Protein AF-A0A916I098-F1 (afdb_monomer_lite)

Radius of gyration: 24.04 Å; chains: 1; bounding box: 62×52×73 Å

Foldseek 3Di:
DDDDDDDDDDDDPVVVVVLVVLVPDDPDDPSVVVSVVVVVVVVVVVVVVVVPPPDDDDDDDDDDDDDDDDDDDDPDPPDPDDDPLRVLLVPFPPLLVVLQPPFAAEEEEEDLDDDPVCLCVLLVVLVVCVVVRHAYEAEQGHDSRVVNLVSCVVVVNEHAYEYQDPDRPDPSDPHHYDHPYPDDPLVRLLSSLSNHQEYEYEYQQDDPSSVSSQVSNVVVVHHGHYDYNYPDDPDPPVVVVVVPD

pLDDT: mean 72.89, std 23.76, range [19.97, 98.44]

Secondary structure (DSSP, 8-state):
-----------HHHHHHHHHHHHSS-SSSTHHHHHHHHHHHHHHHHHHHHTS-S--------------PPPPPP---------HHHHHHHTS-HHHHHHHTTS-EEEEEE-SS--GGGTTHHHHHHHHHHHTT-EEEEE--TTHHHHHHHHHHHHT--EEEEESSSS-SS--TTS-EEE-TT--HHHHHHHHHHH-SEEEEEE-S--HHHHHHHHHHHHTT--EEEEE----PPP--GGGGGG--

Structure (mmCIF, N/CA/C/O backbone):
data_AF-A0A916I098-F1
#
_entry.id   AF-A0A916I098-F1
#
loop_
_atom_site.group_PDB
_atom_site.id
_atom_site.type_symbol
_atom_site.label_atom_id
_atom_site.label_alt_id
_atom_site.label_comp_id
_atom_site.label_asym_id
_atom_site.label_entity_id
_atom_site.label_seq_id
_atom_site.pdbx_PDB_ins_code
_atom_site.Cartn_x
_atom_site.Cartn_y
_atom_site.Cartn_z
_atom_site.occupancy
_atom_site.B_iso_or_equiv
_atom_site.auth_seq_id
_atom_site.auth_comp_id
_atom_site.auth_asym_id
_atom_site.auth_atom_id
_atom_site.pdbx_PDB_model_num
ATOM 1 N N . MET A 1 1 ? 8.799 -25.603 -18.199 1.00 27.92 1 MET A N 1
ATOM 2 C CA . MET A 1 1 ? 8.731 -24.153 -17.904 1.00 27.92 1 MET A CA 1
ATOM 3 C C . MET A 1 1 ? 7.267 -23.778 -17.749 1.00 27.92 1 MET A C 1
ATOM 5 O O . MET A 1 1 ? 6.522 -23.923 -18.706 1.00 27.92 1 MET A O 1
ATOM 9 N N . THR A 1 2 ? 6.833 -23.392 -16.550 1.00 21.44 2 THR A N 1
ATOM 10 C CA . THR A 1 2 ? 5.415 -23.116 -16.267 1.00 21.44 2 THR A CA 1
ATOM 11 C C . THR A 1 2 ? 5.080 -21.670 -16.626 1.00 21.44 2 THR A C 1
ATOM 13 O O . THR A 1 2 ? 5.550 -20.738 -15.970 1.00 21.44 2 THR A O 1
ATOM 16 N N . THR A 1 3 ? 4.290 -21.486 -17.681 1.00 19.97 3 THR A N 1
ATOM 17 C CA . THR A 1 3 ? 3.748 -20.190 -18.107 1.00 19.97 3 THR A CA 1
ATOM 18 C C . THR A 1 3 ? 2.504 -19.875 -17.279 1.00 19.97 3 THR A C 1
ATOM 20 O O . THR A 1 3 ? 1.572 -20.673 -17.247 1.00 19.97 3 THR A O 1
ATOM 23 N N . TYR A 1 4 ? 2.476 -18.720 -16.611 1.00 22.30 4 TYR A N 1
ATOM 24 C CA . TYR A 1 4 ? 1.294 -18.236 -15.891 1.00 22.30 4 TYR A CA 1
ATOM 25 C C . TYR A 1 4 ? 0.632 -17.119 -16.702 1.00 22.30 4 TYR A C 1
ATOM 27 O O . TYR A 1 4 ? 1.210 -16.043 -16.860 1.00 22.30 4 TYR A O 1
ATOM 35 N N . THR A 1 5 ? -0.578 -17.376 -17.198 1.00 22.75 5 THR A N 1
ATOM 36 C CA . THR A 1 5 ? -1.425 -16.394 -17.889 1.00 22.75 5 THR A CA 1
ATOM 37 C C . THR A 1 5 ? -2.423 -15.808 -16.892 1.00 22.75 5 THR A C 1
ATOM 39 O O . THR A 1 5 ? -3.170 -16.549 -16.257 1.00 22.75 5 THR A O 1
ATOM 42 N N . LEU A 1 6 ? -2.434 -14.481 -16.738 1.00 22.78 6 LEU A N 1
ATOM 43 C CA . LEU A 1 6 ? -3.396 -13.758 -15.901 1.00 22.78 6 LEU A CA 1
ATOM 44 C C . LEU A 1 6 ? -4.541 -13.240 -16.785 1.00 22.78 6 LEU A C 1
ATOM 46 O O . LEU A 1 6 ? -4.345 -12.311 -17.566 1.00 22.78 6 LEU A O 1
ATOM 50 N N . THR A 1 7 ? -5.729 -13.827 -16.656 1.00 24.30 7 THR A N 1
ATOM 51 C CA . THR A 1 7 ? -6.940 -13.381 -17.363 1.00 24.30 7 THR A CA 1
ATOM 52 C C . THR A 1 7 ? -7.622 -12.256 -16.584 1.00 24.30 7 THR A C 1
ATOM 54 O O . THR A 1 7 ? -8.073 -12.458 -15.456 1.00 24.30 7 THR A O 1
ATOM 57 N N . LEU A 1 8 ? -7.733 -11.071 -17.188 1.00 26.14 8 LEU A N 1
ATOM 58 C CA . LEU A 1 8 ? -8.585 -9.988 -16.693 1.00 26.14 8 LEU A CA 1
ATOM 59 C C . LEU A 1 8 ? -10.028 -10.258 -17.147 1.00 26.14 8 LEU A C 1
ATOM 61 O O . LEU A 1 8 ? -10.331 -10.157 -18.330 1.00 26.14 8 LEU A O 1
ATOM 65 N N . LYS A 1 9 ? -10.933 -10.602 -16.222 1.00 27.25 9 LYS A N 1
ATOM 66 C CA . LYS A 1 9 ? -12.380 -10.593 -16.498 1.00 27.25 9 LYS A CA 1
ATOM 67 C C . LYS A 1 9 ? -12.904 -9.160 -16.360 1.00 27.25 9 LYS A C 1
ATOM 69 O O . LYS A 1 9 ? -13.019 -8.653 -15.245 1.00 27.25 9 LYS A O 1
ATOM 74 N N . LEU A 1 10 ? -13.203 -8.516 -17.486 1.00 35.69 10 LEU A N 1
ATOM 75 C CA . LEU A 1 10 ? -13.952 -7.257 -17.545 1.00 35.69 10 LEU A CA 1
ATOM 76 C C . LEU A 1 10 ? -15.455 -7.580 -17.642 1.00 35.69 10 LEU A C 1
ATOM 78 O O . LEU A 1 10 ? -15.856 -8.444 -18.417 1.00 35.69 10 LEU A O 1
ATOM 82 N N . ASN A 1 11 ? -16.276 -6.932 -16.807 1.00 38.75 11 ASN A N 1
ATOM 83 C CA . ASN A 1 11 ? -17.734 -7.107 -16.794 1.00 38.75 11 ASN A CA 1
ATOM 84 C C . ASN A 1 11 ? -18.398 -6.111 -17.758 1.00 38.75 11 ASN A C 1
ATOM 86 O O . ASN A 1 11 ? -18.183 -4.901 -17.665 1.00 38.75 11 ASN A O 1
ATOM 90 N N . SER A 1 12 ? -19.260 -6.647 -18.622 1.00 48.38 12 SER A N 1
ATOM 91 C CA . SER A 1 12 ? -19.783 -6.054 -19.861 1.00 48.38 12 SER A CA 1
ATOM 92 C C . SER A 1 12 ? -20.572 -4.742 -19.739 1.00 48.38 12 SER A C 1
ATOM 94 O O . SER A 1 12 ? -20.749 -4.050 -20.739 1.00 48.38 12 SER A O 1
ATOM 96 N N . THR A 1 13 ? -21.031 -4.350 -18.550 1.00 43.31 13 THR A N 1
ATOM 97 C CA . THR A 1 13 ? -21.792 -3.104 -18.339 1.00 43.31 13 THR A CA 1
ATOM 98 C C . THR A 1 13 ? -20.914 -1.861 -18.178 1.00 43.31 13 THR A C 1
ATOM 100 O O . THR A 1 13 ? -21.358 -0.758 -18.491 1.00 43.31 13 THR A O 1
ATOM 103 N N . LYS A 1 14 ? -19.657 -2.013 -17.739 1.00 47.22 14 LYS A N 1
ATOM 104 C CA . LYS A 1 14 ? -18.723 -0.884 -17.547 1.00 47.22 14 LYS A CA 1
ATOM 105 C C . LYS A 1 14 ? -18.091 -0.405 -18.860 1.00 47.22 14 LYS A C 1
ATOM 107 O O . LYS A 1 14 ? -17.720 0.762 -18.969 1.00 47.22 14 LYS A O 1
ATOM 112 N N . ASP A 1 15 ? -18.050 -1.273 -19.868 1.00 47.78 15 ASP A N 1
ATOM 113 C CA . ASP A 1 15 ? -17.477 -0.975 -21.185 1.00 47.78 15 ASP A CA 1
ATOM 114 C C . ASP A 1 15 ? -18.420 -0.130 -22.051 1.00 47.78 15 ASP A C 1
ATOM 116 O O . ASP A 1 15 ? -17.963 0.730 -22.800 1.00 47.78 15 ASP A O 1
ATOM 120 N N . ALA A 1 16 ? -19.739 -0.308 -21.909 1.00 45.03 16 ALA A N 1
ATOM 121 C CA . ALA A 1 16 ? -20.733 0.485 -22.634 1.00 45.03 16 ALA A CA 1
ATOM 122 C C . ALA A 1 16 ? -20.693 1.966 -22.220 1.00 45.03 16 ALA A C 1
ATOM 124 O O .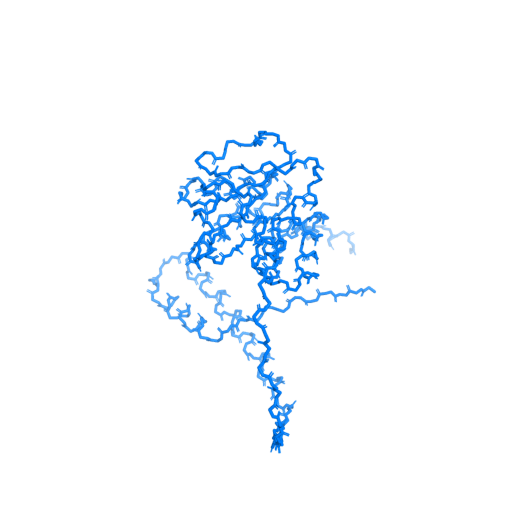 ALA A 1 16 ? -20.674 2.840 -23.078 1.00 45.03 16 ALA A O 1
ATOM 125 N N . GLN A 1 17 ? -20.568 2.240 -20.917 1.00 50.50 17 GLN A N 1
ATOM 126 C CA . GLN A 1 17 ? -20.468 3.603 -20.377 1.00 50.50 17 GLN A CA 1
ATOM 127 C C . GLN A 1 17 ? -19.136 4.277 -20.728 1.00 50.50 17 GLN A C 1
ATOM 129 O O . GLN A 1 17 ? -19.086 5.488 -20.935 1.00 50.50 17 GLN A O 1
ATOM 134 N N . LEU A 1 18 ? -18.054 3.497 -20.824 1.00 48.31 18 LEU A N 1
ATOM 135 C CA . LEU A 1 18 ? -16.758 3.995 -21.275 1.00 48.31 18 LEU A CA 1
ATOM 136 C C . LEU A 1 18 ? -16.793 4.356 -22.765 1.00 48.31 18 LEU A C 1
ATOM 138 O O . LEU A 1 18 ? -16.237 5.378 -23.152 1.00 48.31 18 LEU A O 1
ATOM 142 N N . ILE A 1 19 ? -17.464 3.555 -23.594 1.00 52.12 19 ILE A N 1
ATOM 143 C CA . ILE A 1 19 ? -17.652 3.846 -25.020 1.00 52.12 19 ILE A CA 1
ATOM 144 C C . ILE A 1 19 ? -18.501 5.109 -25.204 1.00 52.12 19 ILE A C 1
ATOM 146 O O . ILE A 1 19 ? -18.095 5.981 -25.968 1.00 52.12 19 ILE A O 1
ATOM 150 N N . ASP A 1 20 ? -19.600 5.246 -24.461 1.00 52.97 20 ASP A N 1
ATOM 151 C CA . ASP A 1 20 ? -20.484 6.418 -24.508 1.00 52.97 20 ASP A CA 1
ATOM 152 C C . ASP A 1 20 ? -19.741 7.69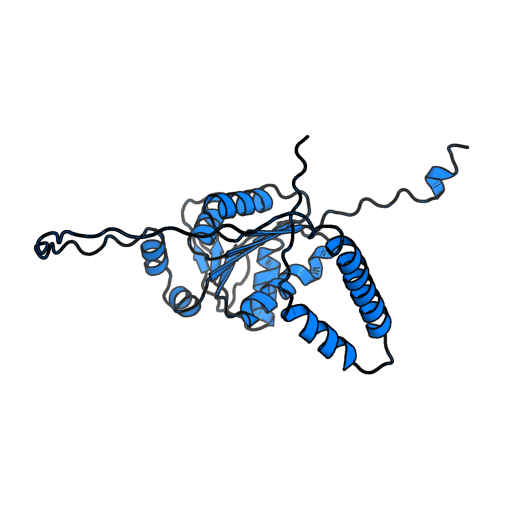7 -24.083 1.00 52.97 20 ASP A C 1
ATOM 154 O O . ASP A 1 20 ? -19.728 8.701 -24.793 1.00 52.97 20 ASP A O 1
ATOM 158 N N . TYR A 1 21 ? -18.984 7.632 -22.984 1.00 54.75 21 TYR A N 1
ATOM 159 C CA . TYR A 1 21 ? -18.145 8.737 -22.511 1.00 54.75 21 TYR A CA 1
ATOM 160 C C . TYR A 1 21 ? -17.017 9.101 -23.491 1.00 54.75 21 TYR A C 1
ATOM 162 O O . TYR A 1 21 ? -16.664 10.266 -23.652 1.00 54.75 21 TYR A O 1
ATOM 170 N N . LEU A 1 22 ? -16.442 8.120 -24.189 1.00 50.78 22 LEU A N 1
ATOM 171 C CA . LEU A 1 22 ? -15.427 8.371 -25.215 1.00 50.78 22 LEU A CA 1
ATOM 172 C C . LEU A 1 22 ? -16.030 8.894 -26.528 1.00 50.78 22 LEU A C 1
ATOM 174 O O . LEU A 1 22 ? -15.293 9.431 -27.358 1.00 50.78 22 LEU A O 1
ATOM 178 N N . GLN A 1 23 ? -17.334 8.723 -26.755 1.00 52.97 23 GLN A N 1
ATOM 179 C CA . GLN A 1 23 ? -18.065 9.268 -27.901 1.00 52.97 23 GLN A CA 1
ATOM 180 C C . GLN A 1 23 ? -18.526 10.714 -27.679 1.00 52.97 23 GLN A C 1
ATOM 182 O O . GLN A 1 23 ? -18.672 11.434 -28.663 1.00 52.97 23 GLN A O 1
ATOM 187 N N . THR A 1 24 ? -18.661 11.161 -26.427 1.00 57.47 24 THR A N 1
ATOM 188 C CA . THR A 1 24 ? -19.045 12.540 -26.071 1.00 57.47 24 THR A CA 1
ATOM 189 C C . THR A 1 24 ? -17.872 13.527 -26.009 1.00 57.47 24 THR A C 1
ATOM 191 O O . THR A 1 24 ? -18.088 14.729 -25.859 1.00 57.47 24 THR A O 1
ATOM 194 N N . LEU A 1 25 ? -16.624 13.064 -26.158 1.00 50.94 25 LEU A N 1
ATOM 195 C CA . LEU A 1 25 ? -15.449 13.941 -26.199 1.00 50.94 25 LEU A CA 1
ATOM 196 C C . LEU A 1 25 ? -15.361 14.710 -27.537 1.00 50.94 25 LEU A C 1
ATOM 198 O O . LEU A 1 25 ? -15.490 14.097 -28.601 1.00 50.94 25 LEU A O 1
ATOM 202 N N . PRO A 1 26 ? -15.082 16.030 -27.519 1.00 47.31 26 PRO A N 1
ATOM 203 C CA . PRO A 1 26 ? -15.071 16.862 -28.720 1.00 47.31 26 PRO A CA 1
ATOM 204 C C . PRO A 1 26 ? -14.000 16.415 -29.725 1.00 47.31 26 PRO A C 1
ATOM 206 O O . PRO A 1 26 ? -12.830 16.199 -29.391 1.00 47.31 26 PRO A O 1
ATOM 209 N N . ALA A 1 27 ? -14.404 16.284 -30.988 1.00 50.34 27 ALA A N 1
ATOM 210 C CA . ALA A 1 27 ? -13.516 15.885 -32.070 1.00 50.34 27 ALA A CA 1
ATOM 211 C C . ALA A 1 27 ? -12.548 17.032 -32.408 1.00 50.34 27 ALA A C 1
ATOM 213 O O . ALA A 1 27 ? -12.953 18.023 -33.005 1.00 50.34 27 ALA A O 1
ATOM 214 N N . GLY A 1 28 ? -11.266 16.913 -32.031 1.00 50.00 28 GLY A N 1
ATOM 215 C CA . GLY A 1 2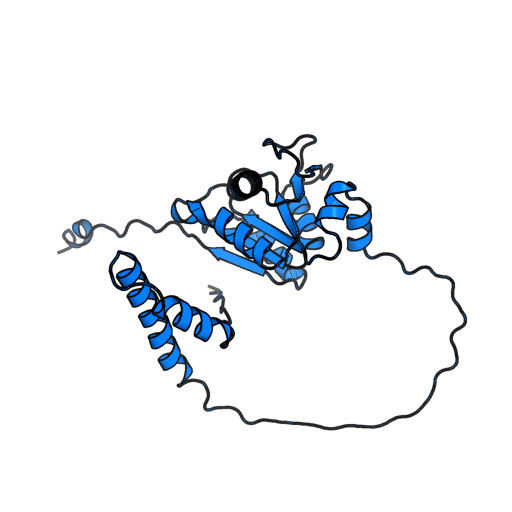8 ? -10.285 17.930 -32.441 1.00 50.00 28 GLY A CA 1
ATOM 216 C C . GLY A 1 28 ? -8.875 17.932 -31.845 1.00 50.00 28 GLY A C 1
ATOM 217 O O . GLY A 1 28 ? -8.075 18.763 -32.252 1.00 50.00 28 GLY A O 1
ATOM 218 N N . THR A 1 29 ? -8.487 17.049 -30.921 1.00 50.09 29 THR A N 1
ATOM 219 C CA . THR A 1 29 ? -7.111 17.070 -30.366 1.00 50.09 29 THR A CA 1
ATOM 220 C C . THR A 1 29 ? -6.557 15.669 -30.109 1.00 50.09 29 THR A C 1
ATOM 222 O O . THR A 1 29 ? -7.247 14.677 -30.334 1.00 50.09 29 THR A O 1
ATOM 225 N N . LYS A 1 30 ? -5.288 15.574 -29.662 1.00 46.28 30 LYS A N 1
ATOM 226 C CA . LYS A 1 30 ? -4.471 14.360 -29.394 1.00 46.28 30 LYS A CA 1
ATOM 227 C C . LYS A 1 30 ? -5.198 13.177 -28.706 1.00 46.28 30 LYS A C 1
ATOM 229 O O . LYS A 1 30 ? -4.690 12.059 -28.737 1.00 46.28 30 LYS A O 1
ATOM 234 N N . GLN A 1 31 ? -6.393 13.392 -28.158 1.00 44.84 31 GLN A N 1
ATOM 235 C CA . GLN A 1 31 ? -7.349 12.391 -27.677 1.00 44.84 31 GLN A CA 1
ATOM 236 C C . GLN A 1 31 ? -7.973 11.507 -28.783 1.00 44.84 31 GLN A C 1
ATOM 238 O O . GLN A 1 31 ? -8.275 10.346 -28.521 1.00 44.84 31 GLN A O 1
ATOM 243 N N . ALA A 1 32 ? -8.089 11.968 -30.036 1.00 44.47 32 ALA A N 1
ATOM 244 C CA . ALA A 1 32 ? -8.669 11.184 -31.140 1.00 44.47 32 ALA A CA 1
ATOM 245 C C . ALA A 1 32 ? -7.833 9.941 -31.509 1.00 44.47 32 ALA A C 1
ATOM 247 O O . ALA A 1 32 ? -8.372 8.895 -31.875 1.00 44.47 32 ALA A O 1
ATOM 248 N N . LYS A 1 33 ? -6.505 10.029 -31.356 1.00 44.31 33 LYS A N 1
ATOM 249 C CA . LYS A 1 33 ? -5.576 8.918 -31.622 1.00 44.31 33 LYS A CA 1
ATOM 250 C C . LYS A 1 33 ? -5.628 7.860 -30.513 1.00 44.31 33 LYS A C 1
ATOM 252 O O . LYS A 1 33 ? -5.576 6.671 -30.802 1.00 44.31 33 LYS A O 1
ATOM 257 N N . VAL A 1 34 ? -5.812 8.304 -29.265 1.00 43.97 34 VAL A N 1
ATOM 258 C CA . VAL A 1 34 ? -6.015 7.450 -28.081 1.00 43.97 34 VAL A CA 1
ATOM 259 C C . VAL A 1 34 ? -7.371 6.737 -28.155 1.00 43.97 34 VAL A C 1
ATOM 261 O O . VAL A 1 34 ? -7.444 5.535 -27.922 1.00 43.97 34 VAL A O 1
ATOM 264 N N . ARG A 1 35 ? -8.418 7.446 -28.595 1.00 47.62 35 ARG A N 1
ATOM 265 C CA . ARG A 1 35 ? -9.758 6.901 -28.860 1.00 47.62 35 ARG A CA 1
ATOM 266 C C . ARG A 1 35 ? -9.740 5.801 -29.928 1.00 47.62 35 ARG A C 1
ATOM 268 O O . ARG A 1 35 ? -10.309 4.738 -29.706 1.00 47.62 35 ARG A O 1
ATOM 275 N N . LYS A 1 36 ? -9.048 6.022 -31.055 1.00 49.97 36 LYS A N 1
ATOM 276 C CA . LYS A 1 36 ? -8.944 5.037 -32.151 1.00 49.97 36 LYS A CA 1
ATOM 277 C C . LYS A 1 36 ? -8.204 3.760 -31.724 1.00 49.97 36 LYS A C 1
ATOM 279 O O . LYS A 1 36 ? -8.626 2.680 -32.115 1.00 49.97 36 LYS A O 1
ATOM 284 N N . LEU A 1 37 ? -7.162 3.887 -30.893 1.00 46.91 37 LEU A N 1
ATOM 285 C CA . LEU A 1 37 ? -6.390 2.750 -30.367 1.00 46.91 37 LEU A CA 1
ATOM 286 C C . LEU A 1 37 ? -7.174 1.910 -29.346 1.00 46.91 37 LEU A C 1
ATOM 288 O O . LEU A 1 37 ? -7.061 0.689 -29.324 1.00 46.91 37 LEU A O 1
ATOM 292 N N . LEU A 1 38 ? -7.959 2.571 -28.491 1.00 48.16 38 LEU A N 1
ATOM 293 C CA . LEU A 1 38 ? -8.791 1.901 -27.489 1.00 48.16 38 LEU A CA 1
ATOM 294 C C . LEU A 1 38 ? -9.965 1.160 -28.140 1.00 48.16 38 LEU A C 1
ATOM 296 O O . LEU A 1 38 ? -10.258 0.031 -27.762 1.00 48.16 38 LEU A O 1
ATOM 300 N N . LEU A 1 39 ? -10.597 1.755 -29.156 1.00 49.53 39 LEU A N 1
ATOM 301 C CA . LEU A 1 39 ? -11.710 1.130 -29.877 1.00 49.53 39 LEU A CA 1
ATOM 302 C C . LEU A 1 39 ? -11.274 -0.060 -30.747 1.00 49.53 39 LEU A C 1
ATOM 304 O O . LEU A 1 39 ? -12.019 -1.034 -30.830 1.00 49.53 39 LEU A O 1
ATOM 308 N N . SER A 1 40 ? -10.083 -0.027 -31.360 1.00 48.56 40 SER A N 1
ATOM 309 C CA . SER A 1 40 ? -9.586 -1.155 -32.166 1.00 48.56 40 SER A CA 1
ATOM 310 C C . SER A 1 40 ? -9.263 -2.384 -31.313 1.00 48.56 40 SER A C 1
ATOM 312 O O . SER A 1 40 ? -9.626 -3.492 -31.696 1.00 48.56 40 SER A O 1
ATOM 314 N N . GLY A 1 41 ? -8.680 -2.190 -30.122 1.00 45.84 41 GLY A N 1
ATOM 315 C CA . GLY A 1 41 ? -8.390 -3.291 -29.195 1.00 45.84 41 GLY A CA 1
ATOM 316 C C . GLY A 1 41 ? -9.651 -3.979 -28.659 1.00 45.84 41 GLY A C 1
ATOM 317 O O . GLY A 1 41 ? -9.699 -5.201 -28.571 1.00 45.84 41 GLY A O 1
ATOM 318 N N . ILE A 1 42 ? -10.710 -3.210 -28.385 1.00 50.28 42 ILE A N 1
ATOM 319 C CA . ILE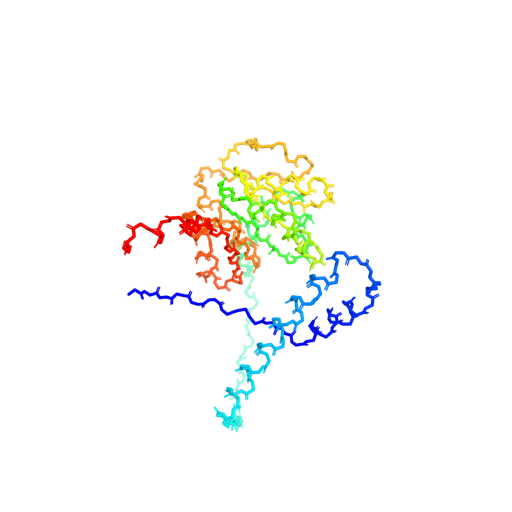 A 1 42 ? -11.995 -3.747 -27.899 1.00 50.28 42 ILE A CA 1
ATOM 320 C C . ILE A 1 42 ? -12.735 -4.538 -28.999 1.00 50.28 42 ILE A C 1
ATOM 322 O O . ILE A 1 42 ? -13.444 -5.505 -28.713 1.00 50.28 42 ILE A O 1
ATOM 326 N N . MET A 1 43 ? -12.583 -4.143 -30.267 1.00 45.41 43 MET A N 1
ATOM 327 C CA . MET A 1 43 ? -13.238 -4.787 -31.413 1.00 45.41 43 MET A CA 1
ATOM 328 C C . MET A 1 43 ? -12.579 -6.118 -31.814 1.00 45.41 43 MET A C 1
ATOM 330 O O . MET A 1 43 ? -13.295 -7.085 -32.077 1.00 45.41 43 MET A O 1
ATOM 334 N N . GLU A 1 44 ? -11.244 -6.199 -31.818 1.00 49.47 44 GLU A N 1
ATOM 335 C CA . GLU A 1 44 ? -10.502 -7.437 -32.127 1.00 49.47 44 GLU A CA 1
ATOM 336 C C . GLU A 1 44 ? -10.762 -8.542 -31.086 1.00 49.47 44 GLU A C 1
ATOM 338 O O . GLU A 1 44 ? -10.896 -9.719 -31.427 1.00 49.47 44 GLU A O 1
ATOM 343 N N . GLU A 1 45 ? -10.950 -8.167 -29.819 1.00 45.66 45 GLU A N 1
ATOM 344 C CA . GLU A 1 45 ? -11.212 -9.107 -28.724 1.00 45.66 45 GLU A CA 1
ATOM 345 C C . GLU A 1 45 ? -12.658 -9.653 -28.731 1.00 45.66 45 GLU A C 1
ATOM 347 O O . GLU A 1 45 ? -12.910 -10.796 -28.334 1.00 45.66 45 GLU A O 1
ATOM 352 N N . ARG A 1 46 ? -13.622 -8.893 -29.280 1.00 46.78 46 ARG A N 1
ATOM 353 C CA . ARG A 1 46 ? -15.008 -9.355 -29.508 1.00 46.78 46 ARG A CA 1
ATOM 354 C C . ARG A 1 46 ? -15.110 -10.422 -30.600 1.00 46.78 46 ARG A C 1
ATOM 356 O O . ARG A 1 46 ? -15.928 -11.334 -30.467 1.00 46.78 46 ARG A O 1
ATOM 363 N N . ALA A 1 47 ? -14.285 -10.343 -31.645 1.00 48.09 47 ALA A N 1
ATOM 364 C CA . ALA A 1 47 ? -14.231 -11.363 -32.695 1.00 48.09 47 ALA A CA 1
ATOM 365 C C . ALA A 1 47 ? -13.661 -12.692 -32.163 1.00 48.09 47 ALA A C 1
ATOM 367 O O . ALA A 1 47 ? -14.180 -13.759 -32.482 1.00 48.09 47 ALA A O 1
ATOM 368 N N . ALA A 1 48 ? -12.668 -12.626 -31.270 1.00 47.59 48 ALA A N 1
ATOM 369 C CA . ALA A 1 48 ? -12.035 -13.799 -30.664 1.00 47.59 48 ALA A CA 1
ATOM 370 C C . ALA A 1 48 ? -12.922 -14.540 -29.641 1.00 47.59 48 ALA A C 1
ATOM 372 O O . ALA A 1 48 ? -12.753 -15.744 -29.441 1.00 47.59 48 ALA A O 1
ATOM 373 N N . ASN A 1 49 ? -13.869 -13.842 -29.002 1.00 43.09 49 ASN A N 1
ATOM 374 C CA . ASN A 1 49 ? -14.780 -14.429 -28.011 1.00 43.09 49 ASN A CA 1
ATOM 375 C C . ASN A 1 49 ? -16.070 -15.015 -28.613 1.00 43.09 49 ASN A C 1
ATOM 377 O O . ASN A 1 49 ? -16.655 -15.905 -28.000 1.00 43.09 49 ASN A O 1
ATOM 381 N N . ARG A 1 50 ? -16.494 -14.597 -29.818 1.00 41.50 50 ARG A N 1
ATOM 382 C CA . ARG A 1 50 ? -17.642 -15.218 -30.518 1.00 41.50 50 ARG A CA 1
ATOM 383 C C . ARG A 1 50 ? -17.372 -16.651 -30.984 1.00 41.50 50 ARG A C 1
ATOM 385 O O . ARG A 1 50 ? -18.308 -17.426 -31.069 1.00 41.50 50 ARG A O 1
ATOM 392 N N . LEU A 1 51 ? -16.114 -17.018 -31.220 1.00 47.38 51 LEU A N 1
ATOM 393 C CA . LEU A 1 51 ? -15.722 -18.366 -31.655 1.00 47.38 51 LEU A CA 1
ATOM 394 C C . LEU A 1 51 ? -15.615 -19.402 -30.517 1.00 47.38 51 LEU A C 1
ATOM 396 O O . LEU A 1 51 ? -15.348 -20.567 -30.789 1.00 47.38 51 LEU A O 1
ATOM 400 N N . LYS A 1 52 ? -15.777 -19.004 -29.246 1.00 46.59 52 LYS A N 1
ATOM 401 C CA . LYS A 1 52 ? -15.474 -19.866 -28.084 1.00 46.59 52 LYS A CA 1
ATOM 402 C C . LYS A 1 52 ? -16.689 -20.331 -27.276 1.00 46.59 52 LYS A C 1
ATOM 404 O O . LYS A 1 52 ? -16.503 -21.111 -26.349 1.00 46.59 52 LYS A O 1
ATOM 409 N N . ASN A 1 53 ? -17.901 -19.877 -27.604 1.00 42.22 53 ASN A N 1
ATOM 410 C CA . ASN A 1 53 ? -19.082 -20.070 -26.752 1.00 42.22 53 ASN A CA 1
ATOM 411 C C . ASN A 1 53 ? -20.100 -21.123 -27.230 1.00 42.22 53 ASN A C 1
ATOM 413 O O . ASN A 1 53 ? -21.138 -21.257 -26.591 1.00 42.22 53 ASN A O 1
ATOM 417 N N . ASP A 1 54 ? -19.802 -21.914 -28.264 1.00 43.94 54 ASP A N 1
ATOM 418 C CA . ASP A 1 54 ? -20.772 -22.878 -28.818 1.00 43.94 54 ASP A CA 1
ATOM 419 C C . ASP A 1 54 ? -20.761 -24.278 -28.172 1.00 43.94 54 ASP A C 1
ATOM 421 O O . ASP A 1 54 ? -21.493 -25.152 -28.617 1.00 43.94 54 ASP A O 1
ATOM 425 N N . ASN A 1 55 ? -19.998 -24.523 -27.098 1.00 45.41 55 ASN A N 1
ATOM 426 C CA . ASN A 1 55 ? -19.902 -25.865 -26.502 1.00 45.41 55 ASN A CA 1
ATOM 427 C C . ASN A 1 55 ? -20.011 -25.871 -24.967 1.00 45.41 55 ASN A C 1
ATOM 429 O O . ASN A 1 55 ? -18.996 -26.001 -24.284 1.00 45.41 55 ASN A O 1
ATOM 433 N N . ASN A 1 56 ? -21.231 -25.767 -24.419 1.00 40.06 56 ASN A N 1
ATOM 434 C CA . ASN A 1 56 ? -21.648 -26.596 -23.271 1.00 40.06 56 ASN A CA 1
ATOM 435 C C . ASN A 1 56 ? -23.151 -26.457 -22.922 1.00 40.06 56 ASN A C 1
ATOM 437 O O . ASN A 1 56 ? -23.654 -25.333 -22.893 1.00 40.06 56 ASN A O 1
ATOM 441 N N . PRO A 1 57 ? -23.860 -27.557 -22.591 1.00 39.28 57 PRO A N 1
ATOM 442 C CA . PRO A 1 57 ? -25.258 -27.528 -22.154 1.00 39.28 57 PRO A CA 1
ATOM 443 C C . PRO A 1 57 ? -25.405 -27.366 -20.621 1.00 39.28 57 PRO A C 1
ATOM 445 O O . PRO A 1 57 ? -24.439 -27.585 -19.884 1.00 39.28 57 PRO A O 1
ATOM 448 N N . PRO A 1 58 ? -26.603 -27.000 -20.114 1.00 43.09 58 PRO A N 1
ATOM 449 C CA . PRO A 1 58 ? -26.842 -26.757 -18.692 1.00 43.09 58 PRO A CA 1
ATOM 450 C C . PRO A 1 58 ? -27.372 -28.000 -17.953 1.00 43.09 58 PRO A C 1
ATOM 452 O O . PRO A 1 58 ? -28.159 -28.769 -18.502 1.00 43.09 58 PRO A O 1
ATOM 455 N N . THR A 1 59 ? -27.031 -28.144 -16.670 1.00 34.59 59 THR A N 1
ATOM 456 C CA . THR A 1 59 ? -27.671 -29.099 -15.745 1.00 34.59 59 THR A CA 1
ATOM 457 C C . THR A 1 59 ? -28.119 -28.416 -14.452 1.00 34.59 59 THR A C 1
ATOM 459 O O . THR A 1 59 ? -27.379 -27.643 -13.847 1.00 34.59 59 THR A O 1
ATOM 462 N N . ALA A 1 60 ? -29.343 -28.734 -14.028 1.00 34.19 60 ALA A N 1
ATOM 463 C CA . ALA A 1 60 ? -29.967 -28.431 -12.735 1.00 34.19 60 ALA A CA 1
ATOM 464 C C . ALA A 1 60 ? -31.077 -29.484 -12.479 1.00 34.19 60 ALA A C 1
ATOM 466 O O . ALA A 1 60 ? -31.473 -30.153 -13.434 1.00 34.19 60 ALA A O 1
ATOM 467 N N . PRO A 1 61 ? -31.725 -29.537 -11.299 1.00 51.44 61 PRO A N 1
ATOM 468 C CA . PRO A 1 61 ? -31.197 -29.673 -9.933 1.00 51.44 61 PRO A CA 1
ATOM 469 C C . PRO A 1 61 ? -31.908 -30.833 -9.174 1.00 51.44 61 PRO A C 1
ATOM 471 O O . PRO A 1 61 ? -32.826 -31.450 -9.707 1.00 51.44 61 PRO A O 1
ATOM 474 N N . ALA A 1 62 ? -31.560 -31.105 -7.907 1.00 31.61 62 ALA A N 1
ATOM 475 C CA . ALA A 1 62 ? -32.398 -31.940 -7.031 1.00 31.61 62 ALA A CA 1
ATOM 476 C C . ALA A 1 62 ? -32.357 -31.490 -5.557 1.00 31.61 62 ALA A C 1
ATOM 478 O O . ALA A 1 62 ? -31.289 -31.226 -5.010 1.00 31.61 62 ALA A O 1
ATOM 479 N N . ALA A 1 63 ? -33.536 -31.430 -4.933 1.00 36.38 63 ALA A N 1
ATOM 480 C CA . ALA A 1 63 ? -33.825 -31.321 -3.495 1.00 36.38 63 ALA A CA 1
ATOM 481 C C . ALA A 1 63 ? -35.262 -31.871 -3.268 1.00 36.38 63 ALA A C 1
ATOM 483 O O . ALA A 1 63 ? -35.971 -32.000 -4.272 1.00 36.38 63 ALA A O 1
ATOM 484 N N . PRO A 1 64 ? -35.776 -32.109 -2.037 1.00 49.16 64 PRO A N 1
ATOM 485 C CA . PRO A 1 64 ? -35.159 -32.040 -0.701 1.00 49.16 64 PRO A CA 1
ATOM 486 C C . PRO A 1 64 ? -35.472 -33.268 0.204 1.00 49.16 64 PRO A C 1
ATOM 488 O O . PRO A 1 64 ? -36.283 -34.122 -0.142 1.00 49.16 64 PRO A O 1
ATOM 491 N N . ALA A 1 65 ? -34.909 -33.304 1.419 1.00 32.69 65 ALA A N 1
ATOM 492 C CA . ALA A 1 65 ? -35.513 -34.000 2.564 1.00 32.69 65 ALA A CA 1
ATOM 493 C C . ALA A 1 65 ? -35.134 -33.312 3.896 1.00 32.69 65 ALA A C 1
ATOM 495 O O . ALA A 1 65 ? -33.970 -33.001 4.134 1.00 32.69 65 ALA A O 1
ATOM 496 N N . GLN A 1 66 ? -36.134 -33.084 4.746 1.00 41.69 66 GLN A N 1
ATOM 497 C CA . GLN A 1 66 ? -36.077 -32.817 6.196 1.00 41.69 66 GLN A CA 1
ATOM 498 C C . GLN A 1 66 ? -37.021 -33.854 6.850 1.00 41.69 66 GLN A C 1
ATOM 500 O O . GLN A 1 66 ? -37.944 -34.268 6.140 1.00 41.69 66 GLN A O 1
ATOM 505 N N . PRO A 1 67 ? -36.857 -34.295 8.123 1.00 50.59 67 PRO A N 1
ATOM 506 C CA . PRO A 1 67 ? -36.655 -33.425 9.298 1.00 50.59 67 PRO A CA 1
ATOM 507 C C . PRO A 1 67 ? -35.760 -33.992 10.428 1.00 50.59 67 PRO A C 1
ATOM 509 O O . PRO A 1 67 ? -35.433 -35.168 10.442 1.00 50.59 67 PRO A O 1
ATOM 512 N N . GLU A 1 68 ? -35.376 -33.134 11.380 1.00 37.34 68 GLU A N 1
ATOM 513 C CA . GLU A 1 68 ? -35.577 -33.305 12.837 1.00 37.34 68 GLU A CA 1
ATOM 514 C C . GLU A 1 68 ? -34.871 -32.170 13.602 1.00 37.34 68 GLU A C 1
ATOM 516 O O . GLU A 1 68 ? -33.770 -31.742 13.257 1.00 37.34 68 GLU A O 1
ATOM 521 N N . ALA A 1 69 ? -35.561 -31.625 14.604 1.00 51.62 69 ALA A N 1
ATOM 522 C CA . ALA A 1 69 ? -35.118 -30.488 15.401 1.00 51.62 69 ALA A CA 1
ATOM 523 C C . ALA A 1 69 ? -34.154 -30.936 16.515 1.00 51.62 69 ALA A C 1
ATOM 525 O O . ALA A 1 69 ? -34.516 -31.830 17.282 1.00 51.62 69 ALA A O 1
ATOM 526 N N . PRO A 1 70 ? -32.971 -30.314 16.675 1.00 48.72 70 PRO A N 1
ATOM 527 C CA . PRO A 1 70 ? -32.178 -30.482 17.880 1.00 48.72 70 PRO A CA 1
ATOM 528 C C . PRO A 1 70 ? -32.604 -29.469 18.950 1.00 48.72 70 PRO A C 1
ATOM 530 O O . PRO A 1 70 ? -32.921 -28.317 18.653 1.00 48.72 70 PRO A O 1
ATOM 533 N N . ALA A 1 71 ? -32.612 -29.953 20.190 1.00 51.53 71 ALA A N 1
ATOM 534 C CA . ALA A 1 71 ? -32.934 -29.240 21.419 1.00 51.53 71 ALA A CA 1
ATOM 535 C C . ALA A 1 71 ? -32.160 -27.920 21.597 1.00 51.53 71 ALA A C 1
ATOM 537 O O . ALA A 1 71 ? -31.026 -27.782 21.133 1.00 51.53 71 ALA A O 1
ATOM 538 N N . ASP A 1 72 ? -32.785 -26.982 22.314 1.00 49.84 72 ASP A N 1
ATOM 539 C CA . ASP A 1 72 ? -32.222 -25.677 22.666 1.00 49.84 72 ASP A CA 1
ATOM 540 C C . ASP A 1 72 ? -30.841 -25.820 23.336 1.00 49.84 72 ASP A C 1
ATOM 542 O O . ASP A 1 72 ? -30.727 -26.503 24.359 1.00 49.84 72 ASP A O 1
ATOM 546 N N . PRO A 1 73 ? -29.778 -25.182 22.810 1.00 50.16 73 PRO A N 1
ATOM 547 C CA . PRO A 1 73 ? -28.509 -25.125 23.512 1.00 50.16 73 PRO A CA 1
ATOM 548 C C . PRO A 1 73 ? -28.604 -24.130 24.675 1.00 50.16 73 PRO A C 1
ATOM 550 O O . PRO A 1 73 ? -29.029 -22.985 24.508 1.00 50.16 73 PRO A O 1
ATOM 553 N N . GLU A 1 74 ? -28.174 -24.579 25.854 1.00 49.56 74 GLU A N 1
ATOM 554 C CA . GLU A 1 74 ? -27.949 -23.739 27.033 1.00 49.56 74 GLU A CA 1
ATOM 555 C C . GLU A 1 74 ? -27.110 -22.490 26.684 1.00 49.56 74 GLU A C 1
ATOM 557 O O . GLU A 1 74 ? -26.234 -22.554 25.813 1.00 49.56 74 GLU A O 1
ATOM 562 N N . PRO A 1 75 ? -27.329 -21.337 27.349 1.00 43.06 75 PRO A N 1
ATOM 563 C CA . PRO A 1 75 ? -26.594 -20.114 27.061 1.00 43.06 75 PRO A CA 1
ATOM 564 C C . PRO A 1 75 ? -25.162 -20.220 27.597 1.00 43.06 75 PRO A C 1
ATOM 566 O O . PRO A 1 75 ? -24.845 -19.755 28.692 1.00 43.06 75 PRO A O 1
ATOM 569 N N . THR A 1 76 ? -24.267 -20.812 26.811 1.00 48.41 76 THR A N 1
ATOM 570 C CA . THR A 1 76 ? -22.832 -20.780 27.085 1.00 48.41 76 THR A CA 1
ATOM 571 C C . THR A 1 76 ? -22.337 -19.351 26.875 1.00 48.41 76 THR A C 1
ATOM 573 O O . THR A 1 76 ? -22.217 -18.864 25.752 1.00 48.41 76 THR A O 1
ATOM 576 N N . THR A 1 77 ? -22.035 -18.658 27.970 1.00 54.88 77 THR A N 1
ATOM 577 C CA . THR A 1 77 ? -21.414 -17.325 28.032 1.00 54.88 77 THR A CA 1
ATOM 578 C C . THR A 1 77 ? -19.937 -17.342 27.608 1.00 54.88 77 THR A C 1
ATOM 580 O O . THR A 1 77 ? -19.090 -16.681 28.207 1.00 54.88 77 THR A O 1
ATOM 583 N N . GLU A 1 78 ? -19.590 -18.062 26.541 1.00 48.06 78 GLU A N 1
ATOM 584 C CA . GLU A 1 78 ? -18.304 -17.876 25.875 1.00 48.06 78 GLU A CA 1
ATOM 585 C C . GLU A 1 78 ? -18.427 -16.698 24.911 1.00 48.06 78 GLU A C 1
ATOM 587 O O . GLU A 1 78 ? -18.989 -16.801 23.821 1.00 48.06 78 GLU A O 1
ATOM 592 N N . GLN A 1 79 ? -17.898 -15.542 25.319 1.00 48.28 79 GLN A N 1
ATOM 593 C CA . GLN A 1 79 ? -17.720 -14.423 24.399 1.00 48.28 79 GLN A CA 1
ATOM 594 C C . GLN A 1 79 ? -16.950 -14.917 23.164 1.00 48.28 79 GLN A C 1
ATOM 596 O O . GLN A 1 79 ? -15.904 -15.561 23.323 1.00 48.28 79 GLN A O 1
ATOM 601 N N . PRO A 1 80 ? -17.425 -14.635 21.938 1.00 49.53 80 PRO A N 1
ATOM 602 C CA . PRO A 1 80 ? -16.772 -15.120 20.734 1.00 49.53 80 PRO A CA 1
ATOM 603 C C . PRO A 1 80 ? -15.318 -14.647 20.721 1.00 49.53 80 PRO A C 1
ATOM 605 O O . PRO A 1 80 ? -15.026 -13.452 20.818 1.00 49.53 80 PRO A O 1
ATOM 608 N N . LYS A 1 81 ? -14.381 -15.599 20.630 1.00 60.38 81 LYS A N 1
ATOM 609 C CA . LYS A 1 81 ? -12.951 -15.296 20.524 1.00 60.38 81 LYS A CA 1
ATOM 610 C C . LYS A 1 81 ? -12.739 -14.473 19.253 1.00 60.38 81 LYS A C 1
ATOM 612 O O . LYS A 1 81 ? -12.792 -15.021 18.157 1.00 60.38 81 LYS A O 1
ATOM 617 N N . LEU A 1 82 ? -12.479 -13.173 19.425 1.00 59.03 82 LEU A N 1
ATOM 618 C CA . LEU A 1 82 ? -12.112 -12.252 18.345 1.00 59.03 82 LEU A CA 1
ATOM 619 C C . LEU A 1 82 ? -11.083 -12.904 17.424 1.00 59.03 82 LEU A C 1
ATOM 621 O O . LEU A 1 82 ? -10.063 -13.434 17.891 1.00 59.03 82 LEU A O 1
ATOM 625 N N . THR A 1 83 ? -11.331 -12.821 16.124 1.00 72.56 83 THR A N 1
ATOM 626 C CA . THR A 1 83 ? -10.386 -13.263 15.107 1.00 72.56 83 THR A CA 1
ATOM 627 C C . THR A 1 83 ? -9.074 -12.487 15.240 1.00 72.56 83 THR A C 1
ATOM 629 O O . THR A 1 83 ? -9.022 -11.355 15.729 1.00 72.56 83 THR A O 1
ATOM 632 N N . TRP A 1 84 ? -7.974 -13.079 14.774 1.00 58.91 84 TRP A N 1
ATOM 633 C CA . TRP A 1 84 ? -6.665 -12.416 14.757 1.00 58.91 84 TRP A CA 1
ATOM 634 C C . TRP A 1 84 ? -6.704 -11.040 14.066 1.00 58.91 84 TRP A C 1
ATOM 636 O O . TRP A 1 84 ? -6.061 -10.097 14.518 1.00 58.91 84 TRP A O 1
ATOM 646 N N . GLN A 1 85 ? -7.508 -10.899 13.011 1.00 66.12 85 GLN A N 1
ATOM 647 C CA . GLN A 1 85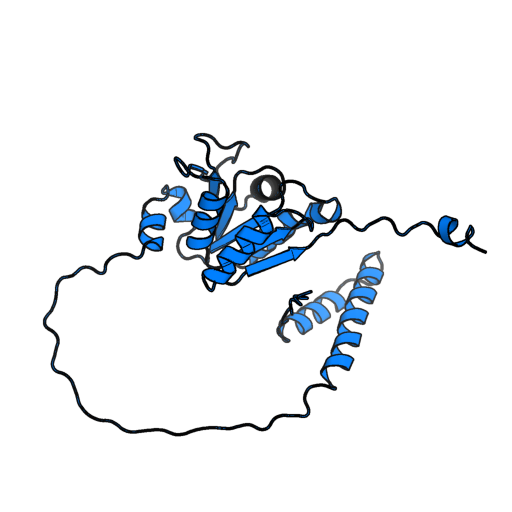 ? -7.670 -9.649 12.264 1.00 66.12 85 GLN A CA 1
ATOM 648 C C . GLN A 1 85 ? -8.386 -8.574 13.085 1.00 66.12 85 GLN A C 1
ATOM 650 O O . GLN A 1 85 ? -7.981 -7.414 13.061 1.00 66.12 85 GLN A O 1
ATOM 655 N N . GLU A 1 86 ? -9.421 -8.945 13.837 1.00 68.25 86 GLU A N 1
ATOM 656 C CA . GLU A 1 86 ? -10.133 -8.017 14.720 1.00 68.25 86 GLU A CA 1
ATOM 657 C C . GLU A 1 86 ? -9.248 -7.566 15.881 1.00 68.25 86 GLU A C 1
ATOM 659 O O . GLU A 1 86 ? -9.203 -6.375 16.181 1.00 68.25 86 GLU A O 1
ATOM 664 N N . ARG A 1 87 ? -8.458 -8.481 16.459 1.00 64.94 87 ARG A N 1
ATOM 665 C CA . ARG A 1 87 ? -7.442 -8.138 17.468 1.00 64.94 87 ARG A CA 1
ATOM 666 C C . ARG A 1 87 ? -6.406 -7.163 16.914 1.00 64.94 87 ARG A C 1
ATOM 668 O O . ARG A 1 87 ? -6.072 -6.182 17.573 1.00 64.94 87 ARG A O 1
ATOM 675 N N . LEU A 1 88 ? -5.930 -7.398 15.689 1.00 67.94 88 LEU A N 1
ATOM 676 C CA . LEU A 1 88 ? -5.013 -6.478 15.021 1.00 67.94 88 LEU A CA 1
ATOM 677 C C . LEU A 1 88 ? -5.655 -5.108 14.784 1.00 67.94 88 LEU A C 1
ATOM 679 O O . LEU A 1 88 ? -4.998 -4.103 15.032 1.00 67.94 88 LEU A O 1
ATOM 683 N N . ARG A 1 89 ? -6.923 -5.050 14.350 1.00 69.81 89 ARG A N 1
ATOM 684 C CA . ARG A 1 89 ? -7.657 -3.790 14.135 1.00 69.81 89 ARG A CA 1
ATOM 685 C C . ARG A 1 89 ? -7.844 -2.999 15.430 1.00 69.81 89 ARG A C 1
ATOM 687 O O . ARG A 1 89 ? -7.617 -1.794 15.423 1.00 69.81 89 ARG A O 1
ATOM 694 N N . GLN A 1 90 ? -8.194 -3.663 16.531 1.00 68.75 90 GLN A N 1
ATOM 695 C CA . GLN A 1 90 ? -8.339 -3.028 17.848 1.00 68.75 90 GLN A CA 1
ATOM 696 C C . GLN A 1 90 ? -7.010 -2.489 18.393 1.00 68.75 90 GLN A C 1
ATOM 698 O O . GLN A 1 90 ? -6.998 -1.489 19.105 1.00 68.75 90 GLN A O 1
ATOM 703 N N . GLY A 1 91 ? -5.887 -3.118 18.035 1.00 72.50 91 GLY A N 1
ATOM 704 C CA . GLY A 1 91 ? -4.548 -2.662 18.409 1.00 72.50 91 GLY A CA 1
ATOM 705 C C . GLY A 1 91 ? -4.021 -1.471 17.600 1.00 72.50 91 GLY A C 1
ATOM 706 O O . GLY A 1 91 ? -2.923 -0.991 17.885 1.00 72.50 91 GLY A O 1
ATOM 707 N N . LEU A 1 92 ? -4.751 -0.997 16.582 1.00 79.38 92 LEU A N 1
ATOM 708 C CA . LEU A 1 92 ? -4.324 0.147 15.775 1.00 79.38 92 LEU A CA 1
ATOM 709 C C . LEU A 1 92 ? -4.560 1.478 16.509 1.00 79.38 92 LEU A C 1
ATOM 711 O O . LEU A 1 92 ? -5.510 1.586 17.278 1.00 79.38 92 LEU A O 1
ATOM 715 N N . PRO A 1 93 ? -3.765 2.530 16.242 1.00 79.44 93 PRO A N 1
ATOM 716 C CA . PRO A 1 93 ? -4.047 3.870 16.758 1.00 79.44 93 PRO A CA 1
ATOM 717 C C . PRO A 1 93 ? -5.437 4.370 16.336 1.00 79.44 93 PRO A C 1
ATOM 719 O O . PRO A 1 93 ? -5.866 4.085 15.217 1.00 79.44 93 PRO A O 1
ATOM 722 N N . THR A 1 94 ? -6.100 5.185 17.164 1.00 83.75 94 THR A N 1
ATOM 723 C CA . THR A 1 94 ? -7.471 5.692 16.925 1.00 83.75 94 THR A CA 1
ATOM 724 C C . THR A 1 94 ? -7.657 6.262 15.521 1.00 83.75 94 THR A C 1
ATOM 726 O O . THR A 1 94 ? -8.556 5.852 14.798 1.00 83.75 94 THR A O 1
ATOM 729 N N . LYS A 1 95 ? -6.728 7.111 15.068 1.00 86.75 95 LYS A N 1
ATOM 730 C CA . LYS A 1 95 ? -6.777 7.703 13.725 1.00 86.75 95 LYS A CA 1
ATOM 731 C C . LYS A 1 95 ? -6.727 6.667 12.596 1.00 86.75 95 LYS A C 1
ATOM 733 O O . LYS A 1 95 ? -7.340 6.852 11.550 1.00 86.75 95 LYS A O 1
ATOM 738 N N . ALA A 1 96 ? -5.989 5.573 12.785 1.00 83.75 96 ALA A N 1
ATOM 739 C CA . ALA A 1 96 ? -5.998 4.471 11.829 1.00 83.75 96 ALA A CA 1
ATOM 740 C C . ALA A 1 96 ? -7.341 3.734 11.874 1.00 83.75 96 ALA A C 1
ATOM 742 O O . ALA A 1 96 ? -7.898 3.455 10.819 1.00 83.75 96 ALA A O 1
ATOM 743 N N . GLN A 1 97 ? -7.899 3.480 13.060 1.00 83.62 97 GLN A N 1
ATOM 744 C CA . GLN A 1 97 ? -9.226 2.870 13.183 1.00 83.62 97 GLN A CA 1
ATOM 745 C C . GLN A 1 97 ? -10.305 3.709 12.480 1.00 83.62 97 GLN A C 1
ATOM 747 O O . GLN A 1 97 ? -11.082 3.157 11.708 1.00 83.62 97 GLN A O 1
ATOM 752 N N . GLU A 1 98 ? -10.296 5.032 12.653 1.00 90.56 98 GLU A N 1
ATOM 753 C CA . GLU A 1 98 ? -11.218 5.970 11.992 1.00 90.56 98 GLU A CA 1
ATOM 754 C C . GLU A 1 98 ? -11.127 5.910 10.462 1.00 90.56 98 GLU A C 1
ATOM 756 O O . GLU A 1 98 ? -12.148 5.868 9.777 1.00 90.56 98 GLU A O 1
ATOM 761 N N . ILE A 1 99 ? -9.910 5.865 9.905 1.00 90.75 99 ILE A N 1
ATOM 762 C CA . ILE A 1 99 ? -9.706 5.761 8.451 1.00 90.75 99 ILE A CA 1
ATOM 763 C C . ILE A 1 99 ? -10.268 4.442 7.904 1.00 90.75 99 ILE A C 1
ATOM 765 O O . ILE A 1 99 ? -10.788 4.420 6.784 1.00 90.75 99 ILE A O 1
ATOM 769 N N . LEU A 1 100 ? -10.151 3.355 8.671 1.00 90.06 100 LEU A N 1
ATOM 770 C CA . LEU A 1 100 ? -10.563 2.009 8.266 1.00 90.06 100 LEU A CA 1
ATOM 771 C C . LEU A 1 100 ? -12.044 1.708 8.555 1.00 90.06 100 LEU A C 1
ATOM 773 O O . LEU A 1 100 ? -12.602 0.792 7.950 1.00 90.06 100 LEU A O 1
ATOM 777 N N . ALA A 1 101 ? -12.680 2.444 9.466 1.00 89.88 101 ALA A N 1
ATOM 778 C CA . ALA A 1 101 ? -14.024 2.158 9.954 1.00 89.88 101 ALA A CA 1
ATOM 779 C C . ALA A 1 101 ? -15.064 2.125 8.822 1.00 89.88 101 ALA A C 1
ATOM 781 O O . ALA A 1 101 ? -15.173 3.051 8.018 1.00 89.88 101 ALA A O 1
ATOM 782 N N . GLY A 1 102 ? -15.835 1.033 8.765 1.00 88.06 102 GLY A N 1
ATOM 783 C CA . GLY A 1 102 ? -16.935 0.858 7.810 1.00 88.06 102 GLY A CA 1
ATOM 784 C C . GLY A 1 102 ? -16.519 0.748 6.337 1.00 88.06 102 GLY A C 1
ATOM 785 O O . GLY A 1 102 ? -17.389 0.763 5.467 1.00 88.06 102 GLY A O 1
ATOM 786 N N . LYS A 1 103 ? -15.219 0.639 6.028 1.00 92.19 103 LYS A N 1
ATOM 787 C CA . LYS A 1 103 ? -14.703 0.595 4.653 1.00 92.19 103 LYS A CA 1
ATOM 788 C C . LYS A 1 103 ? -14.056 -0.741 4.331 1.00 92.19 103 LYS A C 1
ATOM 790 O O . LYS A 1 103 ? -13.439 -1.377 5.182 1.00 92.19 103 LYS A O 1
ATOM 795 N N . LYS A 1 104 ? -14.126 -1.118 3.052 1.00 96.38 104 LYS A N 1
ATOM 796 C CA . LYS A 1 104 ? -13.248 -2.158 2.511 1.00 96.38 104 LYS A CA 1
ATOM 797 C C . LYS A 1 104 ? -11.815 -1.643 2.495 1.00 96.38 104 LYS A C 1
ATOM 799 O O . LYS A 1 104 ? -11.575 -0.474 2.197 1.00 96.38 104 LYS A O 1
ATOM 804 N N . ILE A 1 105 ? -10.858 -2.510 2.775 1.00 97.12 105 ILE A N 1
ATOM 805 C CA . ILE A 1 105 ? -9.454 -2.160 2.938 1.00 97.12 105 ILE A CA 1
ATOM 806 C C . ILE A 1 105 ? -8.656 -2.678 1.740 1.00 97.12 105 ILE A C 1
ATOM 808 O O . ILE A 1 105 ? -8.697 -3.862 1.404 1.00 97.12 105 ILE A O 1
ATOM 812 N N . MET A 1 106 ? -7.898 -1.794 1.099 1.00 98.06 106 MET A N 1
ATOM 813 C CA . MET A 1 106 ? -6.978 -2.131 0.020 1.00 98.06 106 MET A CA 1
ATOM 814 C C . MET A 1 106 ? -5.535 -1.930 0.472 1.00 98.06 106 MET A C 1
ATOM 816 O O . MET A 1 106 ? -5.138 -0.834 0.858 1.00 98.06 106 MET A O 1
ATOM 820 N N . CYS A 1 107 ? -4.731 -2.982 0.366 1.00 98.19 107 CYS A N 1
ATOM 821 C CA . CYS A 1 107 ? -3.285 -2.894 0.505 1.00 98.19 107 CYS A CA 1
ATOM 822 C C . CYS A 1 107 ? -2.663 -2.588 -0.860 1.00 98.19 107 CYS A C 1
ATOM 824 O O . CYS A 1 107 ? -2.834 -3.363 -1.805 1.00 98.19 107 CYS A O 1
ATOM 826 N N . ILE A 1 108 ? -1.907 -1.494 -0.951 1.00 98.44 108 ILE A N 1
ATOM 827 C CA . ILE A 1 108 ? -1.118 -1.139 -2.132 1.00 98.44 108 ILE A CA 1
ATOM 828 C C . ILE A 1 108 ? 0.362 -1.253 -1.765 1.00 98.44 108 ILE A C 1
ATOM 830 O O . ILE A 1 108 ? 0.827 -0.599 -0.834 1.00 98.44 108 ILE A O 1
ATOM 834 N N . SER A 1 109 ? 1.109 -2.070 -2.505 1.00 97.44 109 SER A N 1
ATOM 835 C CA . SER A 1 109 ? 2.566 -2.157 -2.370 1.00 97.44 109 SER A CA 1
ATOM 836 C C . SER A 1 109 ? 3.247 -2.310 -3.727 1.00 97.44 109 SER A C 1
ATOM 838 O O . SER A 1 109 ? 2.600 -2.433 -4.773 1.00 97.44 109 SER A O 1
ATOM 840 N N . GLY A 1 110 ? 4.576 -2.268 -3.768 1.00 96.62 110 GLY A N 1
ATOM 841 C CA . GLY A 1 110 ? 5.263 -2.455 -5.039 1.00 96.62 110 GLY A CA 1
ATOM 842 C C . GLY A 1 110 ? 6.777 -2.491 -4.980 1.00 96.62 110 GLY A C 1
ATOM 843 O O . GLY A 1 110 ? 7.395 -2.660 -3.931 1.00 96.62 110 GLY A O 1
ATOM 844 N N . SER A 1 111 ? 7.384 -2.410 -6.159 1.00 96.56 111 SER A N 1
ATOM 845 C CA . SER A 1 111 ? 8.833 -2.452 -6.316 1.00 96.56 111 SER A CA 1
ATOM 846 C C . SER A 1 111 ? 9.504 -1.216 -5.714 1.00 96.56 111 SER A C 1
ATOM 848 O O . SER A 1 111 ? 9.067 -0.086 -5.933 1.00 96.56 111 SER A O 1
ATOM 850 N N . ARG A 1 112 ? 10.641 -1.432 -5.037 1.00 95.44 112 ARG A N 1
ATOM 851 C CA . ARG A 1 112 ? 11.502 -0.334 -4.559 1.00 95.44 112 ARG A CA 1
ATOM 852 C C . ARG A 1 112 ? 12.192 0.430 -5.679 1.00 95.44 112 ARG A C 1
ATOM 854 O O . ARG A 1 112 ? 12.467 1.615 -5.563 1.00 95.44 112 ARG A O 1
ATOM 861 N N . ASP A 1 113 ? 12.454 -0.281 -6.762 1.00 95.12 113 ASP A N 1
ATOM 862 C CA . ASP A 1 113 ? 13.046 0.250 -7.975 1.00 95.12 113 ASP A CA 1
ATOM 863 C C . ASP A 1 113 ? 11.962 0.344 -9.053 1.00 95.12 113 ASP A C 1
ATOM 865 O O . ASP A 1 113 ? 11.560 -0.665 -9.640 1.00 95.12 113 ASP A O 1
ATOM 869 N N . MET A 1 114 ? 11.428 1.550 -9.241 1.00 93.88 114 MET A N 1
ATOM 870 C CA . MET A 1 114 ? 10.369 1.827 -10.210 1.00 93.88 114 MET A CA 1
ATOM 871 C C . MET A 1 114 ? 10.951 2.014 -11.611 1.00 93.88 114 MET A C 1
ATOM 873 O O . MET A 1 114 ? 11.932 2.733 -11.794 1.00 93.88 114 MET A O 1
ATOM 877 N N . THR A 1 115 ? 10.311 1.425 -12.622 1.00 92.38 115 THR A N 1
ATOM 878 C CA . THR A 1 115 ? 10.654 1.733 -14.016 1.00 92.38 115 THR A CA 1
ATOM 879 C C . THR A 1 115 ? 10.066 3.081 -14.435 1.00 92.38 115 THR A C 1
ATOM 881 O O . THR A 1 115 ? 9.179 3.633 -13.777 1.00 92.38 115 THR A O 1
ATOM 884 N N . ARG A 1 116 ? 10.529 3.621 -15.567 1.00 89.38 116 ARG A N 1
ATOM 885 C CA . ARG A 1 116 ? 10.014 4.888 -16.105 1.00 89.38 116 ARG A CA 1
ATOM 886 C C . ARG A 1 116 ? 8.519 4.801 -16.434 1.00 89.38 116 ARG A C 1
ATOM 888 O O . ARG A 1 116 ? 7.785 5.767 -16.242 1.00 89.38 116 ARG A O 1
ATOM 895 N N . GLU A 1 117 ? 8.063 3.637 -16.875 1.00 89.69 117 GLU A N 1
ATOM 896 C CA . GLU A 1 117 ? 6.675 3.332 -17.230 1.00 89.69 117 GLU A CA 1
ATOM 897 C C . GLU A 1 117 ? 5.753 3.333 -16.000 1.00 89.69 117 GLU A C 1
ATOM 899 O O . GLU A 1 117 ? 4.555 3.587 -16.118 1.00 89.69 117 GLU A O 1
ATOM 904 N N . MET A 1 118 ? 6.311 3.122 -14.803 1.00 92.00 118 MET A N 1
ATOM 905 C CA . MET A 1 118 ? 5.575 3.155 -13.538 1.00 92.00 118 MET A CA 1
ATOM 906 C C . MET A 1 118 ? 5.315 4.573 -13.020 1.00 92.00 118 MET A C 1
ATOM 908 O O . MET A 1 118 ? 4.617 4.709 -12.020 1.00 92.00 118 MET A O 1
ATOM 912 N N . LYS A 1 119 ? 5.846 5.629 -13.657 1.00 90.81 119 LYS A N 1
ATOM 913 C CA . LYS A 1 119 ? 5.871 7.006 -13.119 1.00 90.81 119 LYS A CA 1
ATOM 914 C C . LYS A 1 119 ? 4.541 7.480 -12.516 1.00 90.81 119 LYS A C 1
ATOM 916 O O . LYS A 1 119 ? 4.549 8.066 -11.442 1.00 90.81 119 LYS A O 1
ATOM 921 N N . PHE A 1 120 ? 3.422 7.214 -13.189 1.00 92.94 120 PHE A N 1
ATOM 922 C CA . PHE A 1 120 ? 2.081 7.635 -12.747 1.00 92.94 120 PHE A CA 1
ATOM 923 C C . PHE A 1 120 ? 1.211 6.477 -12.242 1.00 92.94 120 PHE A C 1
ATOM 925 O O . PHE A 1 120 ? 0.046 6.671 -11.901 1.00 92.94 120 PHE A O 1
ATOM 932 N N . ALA A 1 121 ? 1.752 5.257 -12.210 1.00 96.00 121 ALA A N 1
ATOM 933 C CA . ALA A 1 121 ? 1.002 4.081 -11.793 1.00 96.00 121 ALA A CA 1
ATOM 934 C C . ALA A 1 121 ? 0.555 4.153 -10.318 1.00 96.00 121 ALA A C 1
ATOM 936 O O . ALA A 1 121 ? -0.622 3.882 -10.080 1.00 96.00 121 ALA A O 1
ATOM 937 N N . PRO A 1 122 ? 1.407 4.571 -9.354 1.00 97.62 122 PRO A N 1
ATOM 938 C CA . PRO A 1 122 ? 0.997 4.736 -7.959 1.00 97.62 122 PRO A CA 1
ATOM 939 C C . PRO A 1 122 ? -0.182 5.700 -7.791 1.00 97.62 122 PRO A C 1
ATOM 941 O O . PRO A 1 122 ? -1.211 5.315 -7.246 1.00 97.62 122 PRO A O 1
ATOM 944 N N . GLU A 1 123 ? -0.072 6.917 -8.334 1.00 96.94 123 GLU A N 1
ATOM 945 C CA . GLU A 1 123 ? -1.114 7.952 -8.237 1.00 96.94 123 GLU A CA 1
ATOM 946 C C . GLU A 1 123 ? -2.445 7.471 -8.832 1.00 96.94 123 GLU A C 1
ATOM 948 O O . GLU A 1 123 ? -3.497 7.631 -8.217 1.00 96.94 123 GLU A O 1
ATOM 953 N N . ARG A 1 124 ? -2.404 6.790 -9.986 1.00 96.62 124 ARG A N 1
ATOM 954 C CA . ARG A 1 124 ? -3.604 6.242 -10.630 1.00 96.62 124 ARG A CA 1
ATOM 955 C C . ARG A 1 124 ? -4.269 5.139 -9.806 1.00 96.62 124 ARG A C 1
ATOM 957 O O . ARG A 1 124 ? -5.492 5.117 -9.708 1.00 96.62 124 ARG A O 1
ATOM 964 N N . VAL A 1 125 ? -3.490 4.212 -9.241 1.00 97.69 125 VAL A N 1
ATOM 965 C CA . VAL A 1 125 ? -4.043 3.134 -8.401 1.00 97.69 125 VAL A CA 1
ATOM 966 C C . VAL A 1 125 ? -4.638 3.705 -7.118 1.00 97.69 125 VAL A C 1
ATOM 968 O O . VAL A 1 125 ? -5.754 3.333 -6.767 1.00 97.69 125 VAL A O 1
ATOM 971 N N . LEU A 1 126 ? -3.942 4.641 -6.469 1.00 98.12 126 LEU A N 1
ATOM 972 C CA . LEU A 1 126 ? -4.433 5.329 -5.277 1.00 98.12 126 LEU A CA 1
ATOM 973 C C . LEU A 1 126 ? -5.769 6.032 -5.545 1.00 98.12 126 LEU A C 1
ATOM 975 O O . LEU A 1 126 ? -6.730 5.833 -4.807 1.00 98.12 126 LEU A O 1
ATOM 979 N N . TRP A 1 127 ? -5.837 6.825 -6.618 1.00 96.25 127 TRP A N 1
ATOM 980 C CA . TRP A 1 127 ? -7.044 7.561 -6.987 1.00 96.25 127 TRP A CA 1
ATOM 981 C C . TRP A 1 127 ? -8.231 6.629 -7.248 1.00 96.25 127 TRP A C 1
ATOM 983 O O . TRP A 1 127 ? -9.330 6.867 -6.751 1.00 96.25 127 TRP A O 1
ATOM 993 N N . ASN A 1 128 ? -8.006 5.536 -7.981 1.00 95.88 128 ASN A N 1
ATOM 994 C CA . ASN A 1 128 ? -9.052 4.555 -8.257 1.00 95.88 128 ASN A CA 1
ATOM 995 C C . ASN A 1 128 ? -9.533 3.862 -6.976 1.00 95.88 128 ASN A C 1
ATOM 997 O O . ASN A 1 128 ? -10.737 3.748 -6.770 1.00 95.88 128 ASN A O 1
ATOM 1001 N N . ALA A 1 129 ? -8.613 3.458 -6.097 1.00 96.56 129 ALA A N 1
ATOM 1002 C CA . ALA A 1 129 ? -8.956 2.848 -4.815 1.00 96.56 129 ALA A CA 1
ATOM 1003 C C . ALA A 1 129 ? -9.804 3.794 -3.951 1.00 96.56 129 ALA A C 1
ATOM 1005 O O . ALA A 1 129 ? -10.836 3.391 -3.416 1.00 96.56 129 ALA A O 1
ATOM 1006 N N . HIS A 1 130 ? -9.411 5.067 -3.874 1.00 95.62 130 HIS A N 1
ATOM 1007 C CA . HIS A 1 130 ? -10.156 6.084 -3.141 1.00 95.62 130 HIS A CA 1
ATOM 1008 C C . HIS A 1 130 ? -11.558 6.306 -3.724 1.00 95.62 130 HIS A C 1
ATOM 1010 O O . HIS A 1 130 ? -12.539 6.300 -2.983 1.00 95.62 130 HIS A O 1
ATOM 1016 N N . LYS A 1 131 ? -11.673 6.428 -5.054 1.00 95.94 131 LYS A N 1
ATOM 1017 C CA . LYS A 1 131 ? -12.961 6.591 -5.747 1.00 95.94 131 LYS A CA 1
ATOM 1018 C C . LYS A 1 131 ? -13.895 5.396 -5.536 1.00 95.94 131 LYS A C 1
ATOM 1020 O O . LYS A 1 131 ? -15.106 5.569 -5.462 1.00 95.94 131 LYS A O 1
ATOM 1025 N N . GLU A 1 132 ? -13.342 4.192 -5.433 1.00 95.25 132 GLU A N 1
ATOM 1026 C CA . GLU A 1 132 ? -14.090 2.968 -5.128 1.00 95.25 132 GLU A CA 1
ATOM 1027 C C . GLU A 1 132 ? -14.454 2.830 -3.634 1.00 95.25 132 GLU A C 1
ATOM 1029 O O . GLU A 1 132 ? -15.077 1.844 -3.245 1.00 95.25 132 GLU A O 1
ATOM 1034 N N . GLY A 1 133 ? -14.099 3.810 -2.796 1.00 96.25 133 GLY A N 1
ATOM 1035 C CA . GLY A 1 133 ? -14.452 3.846 -1.377 1.00 96.25 133 GLY A CA 1
ATOM 1036 C C . GLY A 1 133 ? -13.553 2.996 -0.478 1.00 96.25 133 GLY A C 1
ATOM 1037 O O . GLY A 1 133 ? -13.915 2.746 0.673 1.00 96.25 133 GLY A O 1
ATOM 1038 N N . TYR A 1 134 ? -12.390 2.550 -0.964 1.00 97.56 134 TYR A N 1
ATOM 1039 C CA . TYR A 1 134 ? -11.457 1.793 -0.133 1.00 97.56 134 TYR A CA 1
ATOM 1040 C C . TYR A 1 134 ? -10.733 2.695 0.868 1.00 97.56 134 TYR A C 1
ATOM 1042 O O . TYR A 1 134 ? -10.306 3.807 0.548 1.00 97.56 134 TYR A O 1
ATOM 1050 N N . ALA A 1 135 ? -10.518 2.164 2.068 1.00 97.38 135 ALA A N 1
ATOM 1051 C CA . ALA A 1 135 ? -9.454 2.620 2.945 1.00 97.38 135 ALA A CA 1
ATOM 1052 C C . ALA A 1 135 ? -8.130 1.970 2.524 1.00 97.38 135 ALA A C 1
ATOM 1054 O O . ALA A 1 135 ? -8.110 0.825 2.073 1.00 97.38 135 ALA A O 1
ATOM 1055 N N . ILE A 1 136 ? -7.023 2.699 2.633 1.00 98.44 136 ILE A N 1
ATOM 1056 C CA . ILE A 1 136 ? -5.787 2.338 1.931 1.00 98.44 136 ILE A CA 1
ATOM 1057 C C . ILE A 1 136 ? -4.664 2.090 2.933 1.00 98.44 136 ILE A C 1
ATOM 1059 O O . ILE A 1 136 ? -4.354 2.955 3.752 1.00 98.44 136 ILE A O 1
ATOM 1063 N N . LEU A 1 137 ? -4.043 0.913 2.837 1.00 98.25 137 LEU A N 1
ATOM 1064 C CA . LEU A 1 137 ? -2.821 0.559 3.556 1.00 98.25 137 LEU A CA 1
ATOM 1065 C C . LEU A 1 137 ? -1.631 0.638 2.603 1.00 98.25 137 LEU A C 1
ATOM 1067 O O . LEU A 1 137 ? -1.693 0.121 1.483 1.00 98.25 137 LEU A O 1
ATOM 1071 N N . VAL A 1 138 ? -0.535 1.227 3.067 1.00 98.38 138 VAL A N 1
ATOM 1072 C CA . VAL A 1 138 ? 0.722 1.325 2.318 1.00 98.38 138 VAL A CA 1
ATOM 1073 C C . VAL A 1 138 ? 1.915 1.087 3.241 1.00 98.38 138 VAL A C 1
ATOM 1075 O O . VAL A 1 138 ? 1.850 1.334 4.444 1.00 98.38 138 VAL A O 1
ATOM 1078 N N . GLY A 1 139 ? 3.005 0.559 2.691 1.00 97.12 139 GLY A N 1
ATOM 1079 C CA . GLY A 1 139 ? 4.246 0.383 3.430 1.00 97.12 139 GLY A CA 1
ATOM 1080 C C . GLY A 1 139 ? 5.076 1.667 3.500 1.00 97.12 139 GLY A C 1
ATOM 1081 O O . GLY A 1 139 ? 4.777 2.665 2.856 1.00 97.12 139 GLY A O 1
ATOM 1082 N N . ASP A 1 140 ? 6.157 1.623 4.271 1.00 95.44 140 ASP A N 1
ATOM 1083 C CA . ASP A 1 140 ? 7.176 2.671 4.361 1.00 95.44 140 ASP A CA 1
ATOM 1084 C C . ASP A 1 140 ? 8.493 2.200 3.716 1.00 95.44 140 ASP A C 1
ATOM 1086 O O . ASP A 1 140 ? 9.515 1.977 4.373 1.00 95.44 140 ASP A O 1
ATOM 1090 N N . ALA A 1 141 ? 8.454 1.933 2.408 1.00 94.56 141 ALA A N 1
ATOM 1091 C CA . ALA A 1 141 ? 9.631 1.575 1.618 1.00 94.56 141 ALA A CA 1
ATOM 1092 C C . ALA A 1 141 ? 9.928 2.618 0.518 1.00 94.56 141 ALA A C 1
ATOM 1094 O O . ALA A 1 141 ? 9.027 3.322 0.051 1.00 94.56 141 ALA A O 1
ATOM 1095 N N . PRO A 1 142 ? 11.185 2.717 0.044 1.00 95.06 142 PRO A N 1
ATOM 1096 C CA . PRO A 1 142 ? 11.491 3.461 -1.177 1.00 95.06 142 PRO A CA 1
ATOM 1097 C C . PRO A 1 142 ? 10.703 2.919 -2.377 1.00 95.06 142 PRO A C 1
ATOM 1099 O O . PRO A 1 142 ? 10.324 1.750 -2.383 1.00 95.06 142 PRO A O 1
ATOM 1102 N N . GLY A 1 143 ? 10.506 3.741 -3.409 1.00 96.00 143 GLY A N 1
ATOM 1103 C CA . GLY A 1 143 ? 9.842 3.340 -4.654 1.00 96.00 143 GLY A CA 1
ATOM 1104 C C . GLY A 1 143 ? 8.330 3.534 -4.613 1.00 96.00 143 GLY A C 1
ATOM 1105 O O . GLY A 1 143 ? 7.862 4.635 -4.324 1.00 96.00 143 GLY A O 1
ATOM 1106 N N . VAL A 1 144 ? 7.573 2.481 -4.933 1.00 97.88 144 VAL A N 1
ATOM 1107 C CA . VAL A 1 144 ? 6.105 2.547 -5.063 1.00 97.88 144 VAL A CA 1
ATOM 1108 C C . VAL A 1 144 ? 5.437 3.092 -3.805 1.00 97.88 144 VAL A C 1
ATOM 1110 O O . VAL A 1 144 ? 4.645 4.021 -3.907 1.00 97.88 144 VAL A O 1
ATOM 1113 N N . ASP A 1 145 ? 5.789 2.561 -2.638 1.00 97.81 145 ASP A N 1
ATOM 1114 C CA . ASP A 1 145 ? 5.231 2.964 -1.345 1.00 97.81 145 ASP A CA 1
ATOM 1115 C C . ASP A 1 145 ? 5.431 4.474 -1.098 1.00 97.81 145 ASP A C 1
ATOM 1117 O O . ASP A 1 145 ? 4.478 5.211 -0.849 1.00 97.81 145 ASP A O 1
ATOM 1121 N N . THR A 1 146 ? 6.656 4.972 -1.302 1.00 97.88 146 THR A N 1
ATOM 1122 C CA . THR A 1 146 ? 6.968 6.411 -1.237 1.00 97.88 146 THR A CA 1
ATOM 1123 C C . THR A 1 146 ? 6.139 7.234 -2.229 1.00 97.88 146 THR A C 1
ATOM 1125 O O . THR A 1 146 ? 5.656 8.316 -1.893 1.00 97.88 146 THR A O 1
ATOM 1128 N N . ALA A 1 147 ? 5.973 6.751 -3.463 1.00 98.12 147 ALA A N 1
ATOM 1129 C CA . ALA A 1 147 ? 5.189 7.444 -4.481 1.00 98.12 147 ALA A CA 1
ATOM 1130 C C . ALA A 1 147 ? 3.695 7.499 -4.124 1.00 98.12 147 ALA A C 1
ATOM 1132 O O . ALA A 1 147 ? 3.051 8.515 -4.383 1.00 98.12 147 ALA A O 1
ATOM 1133 N N . ILE A 1 148 ? 3.161 6.451 -3.489 1.00 98.38 148 ILE A N 1
ATOM 1134 C CA . ILE A 1 148 ? 1.798 6.436 -2.953 1.00 98.38 148 ILE A CA 1
ATOM 1135 C C . ILE A 1 148 ? 1.648 7.459 -1.827 1.00 98.38 148 ILE A C 1
ATOM 1137 O O . ILE A 1 148 ? 0.724 8.262 -1.889 1.00 98.38 148 ILE A O 1
ATOM 1141 N N . ILE A 1 149 ? 2.552 7.483 -0.841 1.00 98.12 149 ILE A N 1
ATOM 1142 C CA . ILE A 1 149 ? 2.463 8.419 0.296 1.00 98.12 149 ILE A CA 1
ATOM 1143 C C . ILE A 1 149 ? 2.482 9.873 -0.194 1.00 98.12 149 ILE A C 1
ATOM 1145 O O . ILE A 1 149 ? 1.645 10.680 0.207 1.00 98.12 149 ILE A O 1
ATOM 1149 N N . ARG A 1 150 ? 3.374 10.202 -1.136 1.00 97.31 150 ARG A N 1
ATOM 1150 C CA . ARG A 1 150 ? 3.436 11.545 -1.735 1.00 97.31 150 ARG A CA 1
ATOM 1151 C C . ARG A 1 150 ? 2.176 11.896 -2.521 1.00 97.31 150 ARG A C 1
ATOM 1153 O O . ARG A 1 150 ? 1.690 13.020 -2.429 1.00 97.31 150 ARG A O 1
ATOM 1160 N N . ALA A 1 151 ? 1.643 10.953 -3.300 1.00 97.19 151 ALA A N 1
ATOM 1161 C CA . ALA A 1 151 ? 0.395 11.161 -4.029 1.00 97.19 151 ALA A CA 1
ATOM 1162 C C . ALA A 1 151 ? -0.789 11.356 -3.069 1.00 97.19 151 ALA A C 1
ATOM 1164 O O . ALA A 1 151 ? -1.620 12.228 -3.301 1.00 97.19 151 ALA A O 1
ATOM 1165 N N . ALA A 1 152 ? -0.830 10.604 -1.970 1.00 97.69 152 ALA A N 1
ATOM 1166 C CA . ALA A 1 152 ? -1.841 10.720 -0.928 1.00 97.69 152 ALA A CA 1
ATOM 1167 C C . ALA A 1 152 ? -1.825 12.103 -0.274 1.00 97.69 152 ALA A C 1
ATOM 1169 O O . ALA A 1 152 ? -2.867 12.745 -0.191 1.00 97.69 152 ALA A O 1
ATOM 1170 N N . GLN A 1 153 ? -0.643 12.609 0.084 1.00 96.31 153 GLN A N 1
ATOM 1171 C CA . GLN A 1 153 ? -0.481 13.972 0.598 1.00 96.31 153 GLN A CA 1
ATOM 1172 C C . GLN A 1 153 ? -0.931 15.025 -0.420 1.00 96.31 153 GLN A C 1
ATOM 1174 O O . GLN A 1 153 ? -1.728 15.899 -0.093 1.00 96.31 153 GLN A O 1
ATOM 1179 N N . LYS A 1 154 ? -0.474 14.913 -1.673 1.00 95.81 154 LYS A N 1
ATOM 1180 C CA . LYS A 1 154 ? -0.827 15.841 -2.759 1.00 95.81 154 LYS A CA 1
ATOM 1181 C C . LYS A 1 154 ? -2.337 15.896 -3.021 1.00 95.81 154 LYS A C 1
ATOM 1183 O O . LYS A 1 154 ? -2.860 16.961 -3.325 1.00 95.81 154 LYS A O 1
ATOM 1188 N N . LEU A 1 155 ? -3.017 14.753 -2.952 1.00 93.81 155 LEU A N 1
ATOM 1189 C CA . LEU A 1 155 ? -4.445 14.616 -3.255 1.00 93.81 155 LEU A CA 1
ATOM 1190 C C . LEU A 1 155 ? -5.337 14.703 -2.007 1.00 93.81 155 LEU A C 1
ATOM 1192 O O . LEU A 1 155 ? -6.550 14.563 -2.128 1.00 93.81 155 LEU A O 1
ATOM 1196 N N . ASN A 1 156 ? -4.747 14.914 -0.827 1.00 95.81 156 ASN A N 1
ATOM 1197 C CA . ASN A 1 156 ? -5.424 14.879 0.469 1.00 95.81 156 ASN A CA 1
ATOM 1198 C C . ASN A 1 156 ? -6.249 13.591 0.694 1.00 95.81 156 ASN A C 1
ATOM 1200 O O . ASN A 1 156 ? -7.355 13.619 1.232 1.00 95.81 156 ASN A O 1
ATOM 1204 N N . ILE A 1 157 ? -5.712 12.451 0.251 1.00 96.50 157 ILE A N 1
ATOM 1205 C CA . ILE A 1 157 ? -6.325 11.131 0.432 1.00 96.50 157 ILE A CA 1
ATOM 1206 C C . ILE A 1 157 ? -5.727 10.493 1.691 1.00 96.50 157 ILE A C 1
ATOM 1208 O O . ILE A 1 157 ? -4.511 10.304 1.739 1.00 96.50 157 ILE A O 1
ATOM 1212 N N . PRO A 1 158 ? -6.540 10.119 2.694 1.00 96.25 158 PRO A N 1
ATOM 1213 C CA . PRO A 1 158 ? -6.031 9.489 3.904 1.00 96.25 158 PRO A CA 1
ATOM 1214 C C . PRO A 1 158 ? -5.541 8.064 3.624 1.00 96.25 158 PRO A C 1
ATOM 1216 O O . PRO A 1 158 ? -6.244 7.257 3.009 1.00 96.25 158 PRO A O 1
ATOM 1219 N N . VAL A 1 159 ? -4.348 7.744 4.121 1.00 98.00 159 VAL A N 1
ATOM 1220 C CA . VAL A 1 159 ? -3.742 6.407 4.054 1.00 98.00 159 VAL A CA 1
ATOM 1221 C C . VAL A 1 159 ? -3.220 5.995 5.427 1.00 98.00 159 VAL A C 1
ATOM 1223 O O . VAL A 1 159 ? -2.911 6.842 6.260 1.00 98.00 159 VAL A O 1
ATOM 1226 N N . VAL A 1 160 ? -3.090 4.694 5.669 1.00 97.19 160 VAL A N 1
ATOM 1227 C CA . VAL A 1 160 ? -2.440 4.154 6.869 1.00 97.19 160 VAL A CA 1
ATOM 1228 C C . VAL A 1 160 ? -1.085 3.574 6.476 1.00 97.19 160 VAL A C 1
ATOM 1230 O O . VAL A 1 160 ? -1.012 2.686 5.622 1.00 97.19 160 VAL A O 1
ATOM 1233 N N . VAL A 1 161 ? -0.011 4.077 7.087 1.00 96.94 161 VAL A N 1
ATOM 1234 C CA . VAL A 1 161 ? 1.367 3.736 6.715 1.00 96.94 161 VAL A CA 1
ATOM 1235 C C . VAL A 1 161 ? 1.961 2.734 7.702 1.00 96.94 161 VAL A C 1
ATOM 1237 O O . VAL A 1 161 ? 1.906 2.943 8.910 1.00 96.94 161 VAL A O 1
ATOM 1240 N N . PHE A 1 162 ? 2.575 1.664 7.198 1.00 92.94 162 PHE A N 1
ATOM 1241 C CA . PHE A 1 162 ? 3.232 0.633 8.005 1.00 92.94 162 PHE A CA 1
ATOM 1242 C C . PHE A 1 162 ? 4.737 0.590 7.748 1.00 92.94 162 PHE A C 1
ATOM 1244 O O . PHE A 1 162 ? 5.187 0.386 6.615 1.00 92.94 162 PHE A O 1
ATOM 1251 N N . GLY A 1 163 ? 5.531 0.672 8.812 1.00 88.12 163 GLY A N 1
ATOM 1252 C CA . GLY A 1 163 ? 6.983 0.546 8.735 1.00 88.12 163 GLY A CA 1
ATOM 1253 C C . GLY A 1 163 ? 7.566 -0.362 9.811 1.00 88.12 163 GLY A C 1
ATOM 1254 O O . GLY A 1 163 ? 6.894 -0.768 10.755 1.00 88.12 163 GLY A O 1
ATOM 1255 N N . ILE A 1 164 ? 8.836 -0.720 9.628 1.00 84.19 164 ILE A N 1
ATOM 1256 C CA . ILE A 1 164 ? 9.591 -1.604 10.538 1.00 84.19 164 ILE A CA 1
ATOM 1257 C C . ILE A 1 164 ? 10.526 -0.829 11.478 1.00 84.19 164 ILE A C 1
ATOM 1259 O O . ILE A 1 164 ? 11.267 -1.429 12.248 1.00 84.19 164 ILE A O 1
ATOM 1263 N N . THR A 1 165 ? 10.553 0.497 11.354 1.00 85.50 165 THR A N 1
ATOM 1264 C CA . THR A 1 165 ? 11.365 1.408 12.163 1.00 85.50 165 THR A CA 1
ATOM 1265 C C . THR A 1 165 ? 10.470 2.212 13.097 1.00 85.50 165 THR A C 1
ATOM 1267 O O . THR A 1 165 ? 9.288 2.404 12.818 1.00 85.50 165 THR A O 1
ATOM 1270 N N . GLU A 1 166 ? 11.021 2.727 14.196 1.00 85.25 166 GLU A N 1
ATOM 1271 C CA . GLU A 1 166 ? 10.243 3.531 15.153 1.00 85.25 166 GLU A CA 1
ATOM 1272 C C . GLU A 1 166 ? 9.676 4.812 14.546 1.00 85.25 166 GLU A C 1
ATOM 1274 O O . GLU A 1 166 ? 8.592 5.249 14.921 1.00 85.25 166 GLU A O 1
ATOM 1279 N N . LYS A 1 167 ? 10.393 5.383 13.579 1.00 89.88 167 LYS A N 1
ATOM 1280 C CA . LYS A 1 167 ? 9.980 6.562 12.824 1.00 89.88 167 LYS A CA 1
ATOM 1281 C C . LYS A 1 167 ? 9.832 6.205 11.346 1.00 89.88 167 LYS A C 1
ATOM 1283 O O . LYS A 1 167 ? 10.578 5.334 10.877 1.00 89.88 167 LYS A O 1
ATOM 1288 N N . PRO A 1 168 ? 8.910 6.859 10.621 1.00 91.00 168 PRO A N 1
ATOM 1289 C CA . PRO A 1 168 ? 8.792 6.665 9.187 1.00 91.00 168 PRO A CA 1
ATOM 1290 C C . PRO A 1 168 ? 10.043 7.189 8.468 1.00 91.00 168 PRO A C 1
ATOM 1292 O O . PRO A 1 168 ? 10.702 8.124 8.931 1.00 91.00 168 PRO A O 1
ATOM 1295 N N . ARG A 1 169 ? 10.383 6.591 7.326 1.00 89.75 169 ARG A N 1
ATOM 1296 C CA . ARG A 1 169 ? 11.523 6.997 6.482 1.00 89.75 169 ARG A CA 1
ATOM 1297 C C . ARG A 1 169 ? 11.259 8.284 5.715 1.00 89.75 169 ARG A C 1
ATOM 1299 O O . ARG A 1 169 ? 12.202 8.960 5.314 1.00 89.75 169 ARG A O 1
ATOM 1306 N N . LEU A 1 170 ? 9.990 8.576 5.471 1.00 91.12 170 LEU A N 1
ATOM 1307 C CA . LEU A 1 170 ? 9.500 9.787 4.829 1.00 91.12 170 LEU A CA 1
ATOM 1308 C C . LEU A 1 170 ? 8.531 10.485 5.787 1.00 91.12 170 LEU A C 1
ATOM 1310 O O . LEU A 1 170 ? 7.854 9.831 6.573 1.00 91.12 170 LEU A O 1
ATOM 1314 N N . ASP A 1 171 ? 8.430 11.807 5.695 1.00 90.69 171 ASP A N 1
ATOM 1315 C CA . ASP A 1 171 ? 7.312 12.527 6.293 1.00 90.69 171 ASP A CA 1
ATOM 1316 C C . ASP A 1 171 ? 5.979 11.995 5.739 1.00 90.69 171 ASP A C 1
ATOM 1318 O O . ASP A 1 171 ? 5.695 12.114 4.546 1.00 90.69 171 ASP A O 1
ATOM 1322 N N . VAL A 1 172 ? 5.169 11.393 6.611 1.00 91.31 172 VAL A N 1
ATOM 1323 C CA . VAL A 1 172 ? 3.834 10.863 6.289 1.00 91.31 172 VAL A CA 1
ATOM 1324 C C . VAL A 1 172 ? 2.730 11.907 6.491 1.00 91.31 172 VAL A C 1
ATOM 1326 O O . VAL A 1 172 ? 1.561 11.640 6.199 1.00 91.31 172 VAL A O 1
ATOM 1329 N N . GLY A 1 173 ? 3.080 13.123 6.919 1.00 90.19 173 GLY A N 1
ATOM 1330 C CA . GLY A 1 173 ? 2.155 14.208 7.213 1.00 90.19 173 GLY A CA 1
ATOM 1331 C C . GLY A 1 173 ? 1.188 13.825 8.328 1.00 90.19 173 GLY A C 1
ATOM 1332 O O . GLY A 1 173 ? 1.573 13.292 9.364 1.00 90.19 173 GLY A O 1
ATOM 1333 N N . SER A 1 174 ? -0.102 14.064 8.101 1.00 89.88 174 SER A N 1
ATOM 1334 C CA . SER A 1 174 ? -1.146 13.736 9.072 1.00 89.88 174 SER A CA 1
ATOM 1335 C C . SER A 1 174 ? -1.549 12.252 9.065 1.00 89.88 174 SER A C 1
ATOM 1337 O O . SER A 1 174 ? -2.371 11.853 9.892 1.00 89.88 174 SER A O 1
ATOM 1339 N N . ASN A 1 175 ? -1.007 11.427 8.166 1.00 92.62 175 ASN A N 1
ATOM 1340 C CA . ASN A 1 175 ? -1.372 10.015 8.075 1.00 92.62 175 ASN A CA 1
ATOM 1341 C C . ASN A 1 175 ? -0.853 9.224 9.289 1.00 92.62 175 ASN A C 1
ATOM 1343 O O . ASN A 1 175 ? 0.286 9.432 9.711 1.00 92.62 175 ASN A O 1
ATOM 1347 N N . PRO A 1 176 ? -1.646 8.295 9.854 1.00 90.81 176 PRO A N 1
ATOM 1348 C CA . PRO A 1 176 ? -1.167 7.440 10.929 1.00 90.81 176 PRO A CA 1
ATOM 1349 C C . PRO A 1 176 ? -0.035 6.527 10.445 1.00 90.81 176 PRO A C 1
ATOM 1351 O O . PRO A 1 176 ? -0.130 5.894 9.390 1.00 90.81 176 PRO A O 1
ATOM 1354 N N . TYR A 1 177 ? 1.009 6.433 11.267 1.00 92.56 177 TYR A N 1
ATOM 1355 C CA . TYR A 1 177 ? 2.134 5.526 11.078 1.00 92.56 177 TYR A CA 1
ATOM 1356 C C . TYR A 1 177 ? 2.107 4.417 12.131 1.00 92.56 177 TYR A C 1
ATOM 1358 O O . TYR A 1 177 ? 2.009 4.684 13.329 1.00 92.56 177 TYR A O 1
ATOM 1366 N N . ILE A 1 178 ? 2.213 3.170 11.682 1.00 88.56 178 ILE A N 1
ATOM 1367 C CA . ILE A 1 178 ? 2.219 1.977 12.523 1.00 88.56 178 ILE A CA 1
ATOM 1368 C C . ILE A 1 178 ? 3.591 1.321 12.423 1.00 88.56 178 ILE A C 1
ATOM 1370 O O . ILE A 1 178 ? 3.978 0.786 11.380 1.00 88.56 178 ILE A O 1
ATOM 1374 N N . HIS A 1 179 ? 4.316 1.338 13.539 1.00 86.62 179 HIS A N 1
ATOM 1375 C CA . HIS A 1 179 ? 5.569 0.613 13.677 1.00 86.62 179 HIS A CA 1
ATOM 1376 C C . HIS A 1 179 ? 5.295 -0.856 14.020 1.00 86.62 179 HIS A C 1
ATOM 1378 O O . HIS A 1 179 ? 4.868 -1.192 15.127 1.00 86.62 179 HIS A O 1
ATOM 1384 N N . VAL A 1 180 ? 5.603 -1.748 13.082 1.00 81.44 180 VAL A N 1
ATOM 1385 C CA . VAL A 1 180 ? 5.573 -3.195 13.293 1.00 81.44 180 VAL A CA 1
ATOM 1386 C C . VAL A 1 180 ? 6.882 -3.629 13.961 1.00 81.44 180 VAL A C 1
ATOM 1388 O O . VAL A 1 180 ? 7.891 -3.874 13.297 1.00 81.44 180 VAL A O 1
ATOM 1391 N N . LYS A 1 181 ? 6.869 -3.696 15.296 1.00 72.06 181 LYS A N 1
ATOM 1392 C CA . LYS A 1 181 ? 8.050 -4.015 16.115 1.00 72.06 181 LYS A CA 1
ATOM 1393 C C . LYS A 1 181 ? 8.661 -5.372 15.752 1.00 72.06 181 LYS A C 1
ATOM 1395 O O . LYS A 1 181 ? 7.944 -6.352 15.576 1.00 72.06 181 LYS A O 1
ATOM 1400 N N . ARG A 1 182 ? 10.003 -5.432 15.738 1.00 59.97 182 ARG A N 1
ATOM 1401 C CA . ARG A 1 182 ? 10.809 -6.662 15.549 1.00 59.97 182 ARG A CA 1
ATOM 1402 C C . ARG A 1 182 ? 10.406 -7.477 14.310 1.00 59.97 182 ARG A C 1
ATOM 1404 O O . ARG A 1 182 ? 10.463 -8.702 14.321 1.00 59.97 182 ARG A O 1
ATOM 1411 N N . SER A 1 183 ? 10.002 -6.790 13.244 1.00 69.75 183 SER A N 1
ATOM 1412 C CA . SER A 1 183 ? 9.502 -7.413 12.022 1.00 69.75 183 SER A CA 1
ATOM 1413 C C . SER A 1 183 ? 10.474 -7.257 10.861 1.00 69.75 183 SER A C 1
ATOM 1415 O O . SER A 1 183 ? 11.196 -6.268 10.740 1.00 69.75 183 SER A O 1
ATOM 1417 N N . THR A 1 184 ? 10.438 -8.219 9.944 1.00 81.94 184 THR A N 1
ATOM 1418 C CA . THR A 1 184 ? 11.026 -8.060 8.613 1.00 81.94 184 THR A CA 1
ATOM 1419 C C . THR A 1 184 ? 10.074 -7.273 7.710 1.00 81.94 184 THR A C 1
ATOM 1421 O O . THR A 1 184 ? 8.884 -7.127 8.005 1.00 81.94 184 THR A O 1
ATOM 1424 N N . TYR A 1 185 ? 10.574 -6.790 6.570 1.00 79.75 185 TYR A N 1
ATOM 1425 C CA . TYR A 1 185 ? 9.719 -6.183 5.543 1.00 79.75 185 TYR A CA 1
ATOM 1426 C C . TYR A 1 185 ? 8.624 -7.132 5.058 1.00 79.75 185 TYR A C 1
ATOM 1428 O O . TYR A 1 185 ? 7.497 -6.690 4.859 1.00 79.75 185 TYR A O 1
ATOM 1436 N N . HIS A 1 186 ? 8.962 -8.417 4.924 1.00 81.62 186 HIS A N 1
ATOM 1437 C CA . HIS A 1 186 ? 8.038 -9.462 4.508 1.00 81.62 186 HIS A CA 1
ATOM 1438 C C . HIS A 1 186 ? 6.915 -9.649 5.535 1.00 81.62 186 HIS A C 1
ATOM 1440 O O . HIS A 1 186 ? 5.750 -9.556 5.174 1.00 81.62 186 HIS A O 1
ATOM 1446 N N . ALA A 1 187 ? 7.245 -9.805 6.821 1.00 80.62 187 ALA A N 1
ATOM 1447 C CA . ALA A 1 187 ? 6.238 -9.935 7.877 1.00 80.62 187 ALA A CA 1
ATOM 1448 C C . ALA A 1 187 ? 5.354 -8.676 8.006 1.00 80.62 187 ALA A C 1
ATOM 1450 O O . ALA A 1 187 ? 4.146 -8.779 8.207 1.00 80.62 187 ALA A O 1
ATOM 1451 N N . ARG A 1 188 ? 5.918 -7.482 7.785 1.00 89.25 188 ARG A N 1
ATOM 1452 C CA . ARG A 1 188 ? 5.153 -6.227 7.720 1.00 89.25 188 ARG A CA 1
ATOM 1453 C C . ARG A 1 188 ? 4.171 -6.216 6.544 1.00 89.25 188 ARG A C 1
ATOM 1455 O O . ARG A 1 188 ? 3.022 -5.826 6.730 1.00 89.25 188 ARG A O 1
ATOM 1462 N N . ASP A 1 189 ? 4.589 -6.680 5.366 1.00 90.38 189 ASP A N 1
ATOM 1463 C CA . ASP A 1 189 ? 3.703 -6.792 4.198 1.00 90.38 189 ASP A CA 1
ATOM 1464 C C . ASP A 1 189 ? 2.601 -7.839 4.426 1.00 90.38 189 ASP A C 1
ATOM 1466 O O . ASP A 1 189 ? 1.447 -7.599 4.077 1.00 90.38 189 ASP A O 1
ATOM 1470 N N . GLN A 1 190 ? 2.920 -8.965 5.073 1.00 89.44 190 GLN A N 1
ATOM 1471 C CA . GLN A 1 190 ? 1.936 -9.982 5.454 1.00 89.44 190 GLN A CA 1
ATOM 1472 C C . GLN A 1 190 ? 0.863 -9.421 6.393 1.00 89.44 190 GLN A C 1
ATOM 1474 O O . GLN A 1 190 ? -0.318 -9.628 6.139 1.00 89.44 190 GLN A O 1
ATOM 1479 N N . ILE A 1 191 ? 1.248 -8.655 7.421 1.00 88.50 191 ILE A N 1
ATOM 1480 C CA . ILE A 1 191 ? 0.299 -8.019 8.351 1.00 88.50 191 ILE A CA 1
ATOM 1481 C C . ILE A 1 191 ? -0.636 -7.059 7.611 1.00 88.50 191 ILE A C 1
ATOM 1483 O O . ILE A 1 191 ? -1.849 -7.091 7.820 1.00 88.50 191 ILE A O 1
ATOM 1487 N N . MET A 1 192 ? -0.097 -6.228 6.714 1.00 93.69 192 MET A N 1
ATOM 1488 C CA . MET A 1 192 ? -0.922 -5.339 5.893 1.00 93.69 192 MET A CA 1
ATOM 1489 C C . MET A 1 192 ? -1.899 -6.127 5.013 1.00 93.69 192 MET A C 1
ATOM 1491 O O . MET A 1 192 ? -3.071 -5.770 4.908 1.00 93.69 192 MET A O 1
ATOM 1495 N N . ILE A 1 193 ? -1.437 -7.215 4.393 1.00 94.06 193 ILE A N 1
ATOM 1496 C CA . ILE A 1 193 ? -2.276 -8.079 3.560 1.00 94.06 193 ILE A CA 1
ATOM 1497 C C . ILE A 1 193 ? -3.340 -8.782 4.400 1.00 94.06 193 ILE A C 1
ATOM 1499 O O . ILE A 1 193 ? -4.478 -8.883 3.955 1.00 94.06 193 ILE A O 1
ATOM 1503 N N . ASP A 1 194 ? -3.019 -9.238 5.608 1.00 89.00 194 ASP A N 1
ATOM 1504 C CA . ASP A 1 194 ? -3.965 -9.873 6.525 1.00 89.00 194 ASP A CA 1
ATOM 1505 C C . ASP A 1 194 ? -5.070 -8.911 6.976 1.00 89.00 194 ASP A C 1
ATOM 1507 O O . ASP A 1 194 ? -6.216 -9.342 7.107 1.00 89.00 194 ASP A O 1
ATOM 1511 N N . LEU A 1 195 ? -4.763 -7.620 7.124 1.00 88.75 195 LEU A N 1
ATOM 1512 C CA . LEU A 1 195 ? -5.735 -6.568 7.436 1.00 88.75 195 LEU A CA 1
ATOM 1513 C C . LEU A 1 195 ? -6.606 -6.155 6.241 1.00 88.75 195 LEU A C 1
ATOM 1515 O O . LEU A 1 195 ? -7.743 -5.721 6.441 1.00 88.75 195 LEU A O 1
ATOM 1519 N N . ALA A 1 196 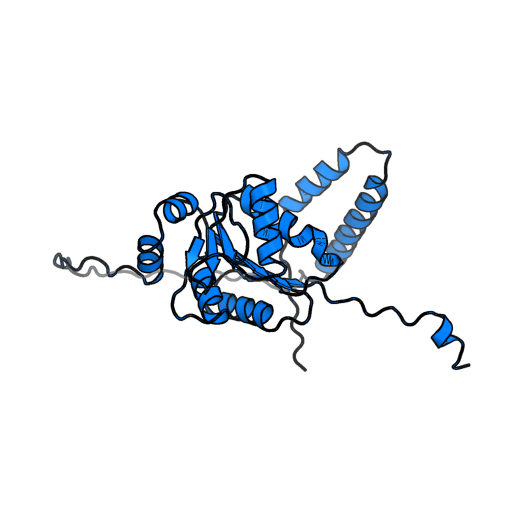? -6.077 -6.263 5.022 1.00 95.06 196 ALA A N 1
ATOM 1520 C CA . ALA A 1 196 ? -6.748 -5.819 3.807 1.00 95.06 196 ALA A CA 1
ATOM 1521 C C . ALA A 1 196 ? -7.762 -6.837 3.270 1.00 95.06 196 ALA A C 1
ATOM 1523 O O . ALA A 1 196 ? -7.566 -8.041 3.380 1.00 95.06 196 ALA A O 1
ATOM 1524 N N . ASP A 1 197 ? -8.812 -6.371 2.603 1.00 95.31 197 ASP A N 1
ATOM 1525 C CA . ASP A 1 197 ? -9.738 -7.230 1.854 1.00 95.31 197 ASP A CA 1
ATOM 1526 C C . ASP A 1 197 ? -9.198 -7.544 0.453 1.00 95.31 197 ASP A C 1
ATOM 1528 O O . ASP A 1 197 ? -9.551 -8.555 -0.150 1.00 95.31 197 ASP A O 1
ATOM 1532 N N . ARG A 1 198 ? -8.331 -6.673 -0.079 1.00 96.50 198 ARG A N 1
ATOM 1533 C CA . ARG A 1 198 ? -7.735 -6.789 -1.414 1.00 96.50 198 ARG A CA 1
ATOM 1534 C C . ARG A 1 198 ? -6.298 -6.288 -1.439 1.00 96.50 198 ARG A C 1
ATOM 1536 O O . ARG A 1 198 ? -5.957 -5.320 -0.763 1.00 96.50 198 ARG A O 1
ATOM 1543 N N . TRP A 1 199 ? -5.481 -6.894 -2.295 1.00 98.12 199 TRP A N 1
ATOM 1544 C CA . TRP A 1 199 ? -4.109 -6.468 -2.551 1.00 98.12 199 TRP A CA 1
ATOM 1545 C C . TRP A 1 199 ? -3.891 -6.016 -4.003 1.00 98.12 199 TRP A C 1
ATOM 1547 O O . TRP A 1 199 ? -4.354 -6.668 -4.946 1.00 98.12 199 TRP A O 1
ATOM 1557 N N . ILE A 1 200 ? -3.142 -4.924 -4.187 1.00 98.31 200 ILE A N 1
ATOM 1558 C CA . ILE A 1 200 ? -2.614 -4.476 -5.481 1.00 98.31 200 ILE A CA 1
ATOM 1559 C C . ILE A 1 200 ? -1.098 -4.264 -5.387 1.00 98.31 200 ILE A C 1
ATOM 1561 O O . ILE A 1 200 ? -0.610 -3.512 -4.546 1.00 98.31 200 ILE A O 1
ATOM 1565 N N . GLY A 1 201 ? -0.366 -4.890 -6.308 1.00 97.50 201 GLY A N 1
ATOM 1566 C CA . GLY A 1 201 ? 1.079 -4.776 -6.452 1.00 97.50 201 GLY A CA 1
ATOM 1567 C C . GLY A 1 201 ? 1.496 -4.072 -7.736 1.00 97.50 201 GLY A C 1
ATOM 1568 O O . GLY A 1 201 ? 1.121 -4.508 -8.824 1.00 97.50 201 GLY A O 1
ATOM 1569 N N . LEU A 1 202 ? 2.339 -3.044 -7.641 1.00 97.50 202 LEU A N 1
ATOM 1570 C CA . LEU A 1 202 ? 3.003 -2.432 -8.798 1.00 97.50 202 LEU A CA 1
ATOM 1571 C C . LEU A 1 202 ? 4.411 -3.014 -8.968 1.00 97.50 202 LEU A C 1
ATOM 1573 O O . LEU A 1 202 ? 5.297 -2.770 -8.147 1.00 97.50 202 LEU A O 1
ATOM 1577 N N . TRP A 1 203 ? 4.633 -3.786 -10.033 1.00 96.69 203 TRP A N 1
ATOM 1578 C CA . TRP A 1 203 ? 5.811 -4.641 -10.173 1.00 96.69 203 TRP A CA 1
ATOM 1579 C C . TRP A 1 203 ? 6.682 -4.289 -11.376 1.00 96.69 203 TRP A C 1
ATOM 1581 O O . TRP A 1 203 ? 6.245 -4.349 -12.517 1.00 96.69 203 TRP A O 1
ATOM 1591 N N . ASN A 1 204 ? 7.961 -4.025 -11.129 1.00 93.06 204 ASN A N 1
ATOM 1592 C CA . ASN A 1 204 ? 8.970 -3.684 -12.144 1.00 93.06 204 ASN A CA 1
ATOM 1593 C C . ASN A 1 204 ? 9.483 -4.869 -12.994 1.00 93.06 204 ASN A C 1
ATOM 1595 O O . ASN A 1 204 ? 10.510 -4.755 -13.661 1.00 93.06 204 ASN A O 1
ATOM 1599 N N . GLY A 1 205 ? 8.863 -6.047 -12.904 1.00 91.75 205 GLY A N 1
ATOM 1600 C CA . GLY A 1 205 ? 9.309 -7.240 -13.632 1.00 91.75 205 GLY A CA 1
ATOM 1601 C C . GLY A 1 205 ? 10.434 -8.046 -12.963 1.00 91.75 205 GLY A C 1
ATOM 1602 O O . GLY A 1 205 ? 10.744 -9.140 -13.432 1.00 91.75 205 GLY A O 1
ATOM 1603 N N . ARG A 1 206 ? 11.014 -7.578 -11.845 1.00 92.50 206 ARG A N 1
ATOM 1604 C CA . ARG A 1 206 ? 12.132 -8.272 -11.165 1.00 92.50 206 ARG A CA 1
ATOM 1605 C C . ARG A 1 206 ? 12.079 -8.334 -9.638 1.00 92.50 206 ARG A C 1
ATOM 1607 O O . ARG A 1 206 ? 12.727 -9.194 -9.057 1.00 92.50 206 ARG A O 1
ATOM 1614 N N . SER A 1 207 ? 11.316 -7.465 -8.975 1.00 92.06 207 SER A N 1
ATOM 1615 C CA . SER A 1 207 ? 11.233 -7.436 -7.506 1.00 92.06 207 SER A CA 1
ATOM 1616 C C . SER A 1 207 ? 10.689 -8.755 -6.949 1.00 92.06 207 SER A C 1
ATOM 1618 O O . SER A 1 207 ? 9.540 -9.111 -7.225 1.00 92.06 207 SER A O 1
ATOM 1620 N N . TYR A 1 208 ? 11.511 -9.460 -6.164 1.00 91.75 208 TYR A N 1
ATOM 1621 C CA . TYR A 1 208 ? 11.103 -10.679 -5.465 1.00 91.75 208 TYR A CA 1
ATOM 1622 C C . TYR A 1 208 ? 10.034 -10.368 -4.416 1.00 91.75 208 TYR A C 1
ATOM 1624 O O . TYR A 1 208 ? 8.958 -10.952 -4.463 1.00 91.75 208 TYR A O 1
ATOM 1632 N N . GLY A 1 209 ? 10.276 -9.378 -3.548 1.00 90.62 209 GLY A N 1
ATOM 1633 C CA . GLY A 1 209 ? 9.357 -9.040 -2.455 1.00 90.62 209 GLY A CA 1
ATOM 1634 C C . GLY A 1 209 ? 7.950 -8.665 -2.928 1.00 90.62 209 GLY A C 1
ATOM 1635 O O . GLY A 1 209 ? 6.967 -9.081 -2.332 1.00 90.62 209 GLY A O 1
ATOM 1636 N N . THR A 1 210 ? 7.825 -7.958 -4.054 1.00 91.94 210 THR A N 1
ATOM 1637 C CA . THR A 1 210 ? 6.506 -7.600 -4.609 1.00 91.94 210 THR A CA 1
ATOM 1638 C C . THR A 1 210 ? 5.751 -8.817 -5.145 1.00 91.94 210 THR A C 1
ATOM 1640 O O . THR A 1 210 ? 4.542 -8.927 -4.960 1.00 91.94 210 THR A O 1
ATOM 1643 N N . LYS A 1 211 ? 6.454 -9.745 -5.806 1.00 93.12 211 LYS A N 1
ATOM 1644 C CA . LYS A 1 211 ? 5.868 -11.018 -6.253 1.00 93.12 211 LYS A CA 1
ATOM 1645 C C . LYS A 1 211 ? 5.433 -11.871 -5.069 1.00 93.12 211 LYS A C 1
ATOM 1647 O O . LYS A 1 211 ? 4.367 -12.473 -5.105 1.00 93.12 211 LYS A O 1
ATOM 1652 N N . ASP A 1 212 ? 6.274 -11.922 -4.052 1.00 92.12 212 ASP A N 1
ATOM 1653 C CA . ASP A 1 212 ? 6.082 -12.714 -2.849 1.00 92.12 212 ASP A CA 1
ATOM 1654 C C . ASP A 1 212 ? 4.889 -12.217 -2.017 1.00 92.12 212 ASP A C 1
ATOM 1656 O O . ASP A 1 212 ? 4.022 -13.006 -1.657 1.00 92.12 212 ASP A O 1
ATOM 1660 N N . ALA A 1 213 ? 4.742 -10.898 -1.857 1.00 91.50 213 ALA A N 1
ATOM 1661 C CA . ALA A 1 213 ? 3.541 -10.278 -1.293 1.00 91.50 213 ALA A CA 1
ATOM 1662 C C . ALA A 1 213 ? 2.267 -10.666 -2.070 1.00 91.50 213 ALA A C 1
ATOM 1664 O O . ALA A 1 213 ? 1.258 -11.037 -1.473 1.00 91.50 213 ALA A O 1
ATOM 1665 N N . GLY A 1 214 ? 2.322 -10.663 -3.407 1.00 93.06 214 GLY A N 1
ATOM 1666 C CA . GLY A 1 214 ? 1.201 -11.105 -4.240 1.00 93.06 214 GLY A CA 1
ATOM 1667 C C . GLY A 1 214 ? 0.845 -12.582 -4.049 1.00 93.06 214 GLY A C 1
ATOM 1668 O O . GLY A 1 214 ? -0.334 -12.917 -3.949 1.00 93.06 214 GLY A O 1
ATOM 1669 N N . ARG A 1 215 ? 1.850 -13.460 -3.937 1.00 93.94 215 ARG A N 1
ATOM 1670 C CA . ARG A 1 215 ? 1.651 -14.888 -3.630 1.00 93.94 215 ARG A CA 1
ATOM 1671 C C . ARG A 1 215 ? 1.045 -15.091 -2.249 1.00 93.94 215 ARG A C 1
ATOM 1673 O O . ARG A 1 215 ? 0.160 -15.925 -2.096 1.00 93.94 215 ARG A O 1
ATOM 1680 N N . TYR A 1 216 ? 1.487 -14.315 -1.264 1.00 92.12 216 TYR A N 1
ATOM 1681 C CA . TYR A 1 216 ? 0.914 -14.357 0.073 1.00 92.12 216 TYR A CA 1
ATOM 1682 C C . TYR A 1 216 ? -0.557 -13.924 0.062 1.00 92.12 216 TYR A C 1
ATOM 1684 O O . TYR A 1 216 ? -1.405 -14.630 0.588 1.00 92.12 216 TYR A O 1
ATOM 1692 N N . ALA A 1 217 ? -0.915 -12.834 -0.623 1.00 92.81 217 ALA A N 1
ATOM 1693 C CA . ALA A 1 217 ? -2.321 -12.438 -0.757 1.00 92.81 217 ALA A CA 1
ATOM 1694 C C . ALA A 1 217 ? -3.192 -13.547 -1.381 1.00 92.81 217 ALA A C 1
ATOM 1696 O O . ALA A 1 217 ? -4.299 -13.807 -0.905 1.00 92.81 217 ALA A O 1
ATOM 1697 N N . GLN A 1 218 ? -2.665 -14.250 -2.388 1.00 93.31 218 GLN A N 1
ATOM 1698 C CA . GLN A 1 218 ? -3.331 -15.406 -2.990 1.00 93.31 218 GLN A CA 1
ATOM 1699 C C . GLN A 1 218 ? -3.483 -16.574 -2.007 1.00 93.31 218 GLN A C 1
ATOM 1701 O O . GLN A 1 218 ? -4.565 -17.148 -1.931 1.00 93.31 218 GLN A O 1
ATOM 1706 N N . SER A 1 219 ? -2.453 -16.904 -1.218 1.00 91.44 219 SER A N 1
ATOM 1707 C CA . SER A 1 219 ? -2.530 -17.992 -0.230 1.00 91.44 219 SER A CA 1
ATOM 1708 C C . SER A 1 219 ? -3.513 -17.706 0.911 1.00 91.44 219 SER A C 1
ATOM 1710 O O . SER A 1 219 ? -3.988 -18.630 1.567 1.00 91.44 219 SER A O 1
ATOM 1712 N N . ARG A 1 220 ? -3.871 -16.434 1.127 1.00 88.69 220 ARG A N 1
ATOM 1713 C CA . ARG A 1 220 ? -4.933 -16.004 2.050 1.00 88.69 220 ARG A CA 1
ATOM 1714 C C . ARG A 1 220 ? -6.325 -15.964 1.405 1.00 88.69 220 ARG A C 1
ATOM 1716 O O . ARG A 1 220 ? -7.252 -15.462 2.034 1.00 88.69 220 ARG A O 1
ATOM 1723 N N . ASN A 1 221 ? -6.482 -16.473 0.179 1.00 92.50 221 ASN A N 1
ATOM 1724 C CA . ASN A 1 221 ? -7.719 -16.429 -0.613 1.00 92.50 221 ASN A CA 1
ATOM 1725 C C . ASN A 1 221 ? -8.261 -15.005 -0.830 1.00 92.50 221 ASN A C 1
ATOM 1727 O O . ASN A 1 221 ? -9.470 -14.797 -0.933 1.00 92.50 221 ASN A O 1
ATOM 1731 N N . LYS A 1 222 ? -7.372 -14.007 -0.905 1.00 90.56 222 LYS A N 1
ATOM 1732 C CA . LYS A 1 222 ? -7.755 -12.609 -1.124 1.00 90.56 222 LYS A CA 1
ATOM 1733 C C . LYS A 1 222 ? -7.594 -12.224 -2.593 1.00 90.56 222 LYS A C 1
ATOM 1735 O O . LYS A 1 222 ? -6.630 -12.652 -3.236 1.00 90.56 222 LYS A O 1
ATOM 1740 N N . PRO A 1 223 ? -8.476 -11.370 -3.144 1.00 95.38 223 PRO A N 1
ATOM 1741 C CA . PRO A 1 223 ? -8.259 -10.770 -4.451 1.00 95.38 223 PRO A CA 1
ATOM 1742 C C . PRO A 1 223 ? -6.888 -10.082 -4.516 1.00 95.38 223 PRO A C 1
ATOM 1744 O O . PRO A 1 223 ? -6.607 -9.154 -3.756 1.00 95.38 223 PRO A O 1
ATOM 1747 N N . ALA A 1 224 ? -6.041 -10.529 -5.440 1.00 95.06 224 ALA A N 1
ATOM 1748 C CA . ALA A 1 224 ? -4.686 -10.024 -5.628 1.00 95.06 224 ALA A CA 1
ATOM 1749 C C . ALA A 1 224 ? -4.491 -9.597 -7.087 1.00 95.06 224 ALA A C 1
ATOM 1751 O O . ALA A 1 224 ? -4.769 -10.360 -8.013 1.00 95.06 224 ALA A O 1
ATOM 1752 N N . THR A 1 225 ? -4.027 -8.370 -7.316 1.00 97.06 225 THR A N 1
ATOM 1753 C CA . THR A 1 225 ? -3.757 -7.850 -8.664 1.00 97.06 225 THR A CA 1
ATOM 1754 C C . THR A 1 225 ? -2.310 -7.388 -8.766 1.00 97.06 225 THR A C 1
ATOM 1756 O O . THR A 1 225 ? -1.909 -6.458 -8.078 1.00 97.06 225 THR A O 1
ATOM 1759 N N . LEU A 1 226 ? -1.528 -8.020 -9.642 1.00 95.38 226 LEU A N 1
ATOM 1760 C CA . LEU A 1 226 ? -0.145 -7.638 -9.924 1.00 95.38 226 LEU A CA 1
ATOM 1761 C C . LEU A 1 226 ? -0.080 -6.905 -11.268 1.00 95.38 226 LEU A C 1
ATOM 1763 O O . LEU A 1 226 ? -0.301 -7.511 -12.313 1.00 95.38 226 LEU A O 1
ATOM 1767 N N . ILE A 1 227 ? 0.238 -5.612 -11.250 1.00 95.50 227 ILE A N 1
ATOM 1768 C CA . ILE A 1 227 ? 0.396 -4.800 -12.459 1.00 95.50 227 ILE A CA 1
ATOM 1769 C C . ILE A 1 227 ? 1.880 -4.771 -12.824 1.00 95.50 227 ILE A C 1
ATOM 1771 O O . ILE A 1 227 ? 2.698 -4.186 -12.110 1.00 95.50 227 ILE A O 1
ATOM 1775 N N . ALA A 1 228 ? 2.226 -5.437 -13.924 1.00 92.69 228 ALA A N 1
ATOM 1776 C CA . ALA A 1 228 ? 3.604 -5.597 -14.368 1.00 92.69 228 ALA A CA 1
ATOM 1777 C C . ALA A 1 228 ? 4.043 -4.473 -15.320 1.00 92.69 228 ALA A C 1
ATOM 1779 O O . ALA A 1 228 ? 3.370 -4.165 -16.299 1.00 92.69 228 ALA A O 1
ATOM 1780 N N . TYR A 1 229 ? 5.224 -3.928 -15.050 1.00 91.38 229 TYR A N 1
ATOM 1781 C CA . TYR A 1 229 ? 5.944 -2.943 -15.852 1.00 91.38 229 TYR A CA 1
ATOM 1782 C C . TYR A 1 229 ? 7.367 -3.461 -16.098 1.00 91.38 229 TYR A C 1
ATOM 1784 O O . TYR A 1 229 ? 8.324 -2.948 -15.514 1.00 91.38 229 TYR A O 1
ATOM 1792 N N . PRO A 1 230 ? 7.536 -4.552 -16.867 1.00 81.75 230 PRO A N 1
ATOM 1793 C CA . PRO A 1 230 ? 8.866 -5.060 -17.173 1.00 81.75 230 PRO A CA 1
ATOM 1794 C C . PRO A 1 230 ? 9.648 -4.008 -17.968 1.00 81.75 230 PRO A C 1
ATOM 1796 O O . PRO A 1 230 ? 9.092 -3.351 -18.848 1.00 81.75 230 PRO A O 1
ATOM 1799 N N . LYS A 1 231 ? 10.950 -3.860 -17.682 1.00 68.94 231 LYS A N 1
ATOM 1800 C CA . LYS A 1 231 ? 11.833 -3.064 -18.545 1.00 68.94 231 LYS A CA 1
ATOM 1801 C C . LYS A 1 231 ? 11.762 -3.633 -19.960 1.00 68.94 231 LYS A C 1
ATOM 1803 O O . LYS A 1 231 ? 12.126 -4.787 -20.179 1.00 68.94 231 LYS A O 1
ATOM 1808 N N . VAL A 1 232 ? 11.317 -2.816 -20.908 1.00 64.19 232 VAL A N 1
ATOM 1809 C CA . VAL A 1 232 ? 11.416 -3.138 -22.330 1.00 64.19 232 VAL A CA 1
ATOM 1810 C C . VAL A 1 232 ? 12.907 -3.167 -22.656 1.00 64.19 232 VAL A C 1
ATOM 1812 O O . VAL A 1 232 ? 13.591 -2.155 -22.494 1.00 64.19 232 VAL A O 1
ATOM 1815 N N . GLN A 1 233 ? 13.441 -4.330 -23.042 1.00 53.84 233 GLN A N 1
ATOM 1816 C CA . GLN A 1 233 ? 14.777 -4.364 -23.637 1.00 53.84 233 GLN A CA 1
ATOM 1817 C C . GLN A 1 233 ? 14.741 -3.465 -24.878 1.00 53.84 233 GLN A C 1
ATOM 1819 O O . GLN A 1 233 ? 13.754 -3.527 -25.620 1.00 53.84 233 GLN A O 1
ATOM 1824 N N . PRO A 1 234 ? 15.757 -2.615 -25.114 1.00 52.12 234 PRO A N 1
ATOM 1825 C CA . PRO A 1 234 ? 15.831 -1.894 -26.372 1.00 52.12 234 PRO A CA 1
ATOM 1826 C C . PRO A 1 234 ? 15.709 -2.931 -27.486 1.00 52.12 234 PRO A C 1
ATOM 1828 O O . PRO A 1 234 ? 16.448 -3.917 -27.478 1.00 52.12 234 PRO A O 1
ATOM 1831 N N . ARG A 1 235 ? 14.755 -2.751 -28.412 1.00 51.84 235 ARG A N 1
ATOM 1832 C CA . ARG A 1 235 ? 14.793 -3.507 -29.666 1.00 51.84 235 ARG A CA 1
ATOM 1833 C C . ARG A 1 235 ? 16.201 -3.307 -30.208 1.00 51.84 235 ARG A C 1
ATOM 1835 O O . ARG A 1 235 ? 16.601 -2.150 -30.356 1.00 51.84 235 ARG A O 1
ATOM 1842 N N . GLN A 1 236 ? 16.941 -4.396 -30.426 1.00 48.47 236 GLN A N 1
ATOM 1843 C CA . GLN A 1 236 ? 18.191 -4.333 -31.177 1.00 48.47 236 GLN A CA 1
ATOM 1844 C C . GLN A 1 236 ? 17.907 -3.456 -32.395 1.00 48.47 236 GLN A C 1
ATOM 1846 O O . GLN A 1 236 ? 16.921 -3.679 -33.107 1.00 48.47 236 GLN A O 1
ATOM 1851 N N . SER A 1 237 ? 18.647 -2.356 -32.518 1.00 53.72 237 SER A N 1
ATOM 1852 C CA . SER A 1 237 ? 18.425 -1.406 -33.596 1.00 53.72 237 SER A CA 1
ATOM 1853 C C . SER A 1 237 ? 18.514 -2.167 -34.916 1.00 53.72 237 SER A C 1
ATOM 1855 O O . SER A 1 237 ? 19.293 -3.111 -35.044 1.00 53.72 237 SER A O 1
ATOM 1857 N N . ALA A 1 238 ? 17.738 -1.754 -35.919 1.00 54.56 238 ALA A N 1
ATOM 1858 C CA . ALA A 1 238 ? 17.797 -2.334 -37.264 1.00 54.56 238 ALA A CA 1
ATOM 1859 C C . ALA A 1 238 ? 19.232 -2.372 -37.850 1.00 54.56 238 ALA A C 1
ATOM 1861 O O . ALA A 1 238 ? 19.502 -3.132 -38.771 1.00 54.56 238 ALA A O 1
ATOM 1862 N N . GLN A 1 239 ? 20.169 -1.618 -37.264 1.00 52.75 239 GLN A N 1
ATOM 1863 C CA . GLN A 1 239 ? 21.601 -1.653 -37.561 1.00 52.75 239 GLN A CA 1
ATOM 1864 C C . GLN A 1 239 ? 22.300 -2.983 -37.215 1.00 52.75 239 GLN A C 1
ATOM 1866 O O . GLN A 1 239 ? 23.309 -3.283 -37.839 1.00 52.75 239 GLN A O 1
ATOM 1871 N N . GLN A 1 240 ? 21.787 -3.810 -36.294 1.00 49.38 240 GLN A N 1
ATOM 1872 C CA . GLN A 1 240 ? 22.357 -5.144 -36.021 1.00 49.38 240 GLN A CA 1
ATOM 1873 C C . GLN A 1 240 ? 21.848 -6.242 -36.968 1.00 49.38 240 GLN A C 1
ATOM 1875 O O . GLN A 1 240 ? 22.501 -7.271 -37.099 1.00 49.38 240 GLN A O 1
ATOM 1880 N N . MET A 1 241 ? 20.735 -6.019 -37.675 1.00 49.84 241 MET A N 1
ATOM 1881 C CA . MET A 1 241 ? 20.247 -6.945 -38.712 1.00 49.84 241 MET A CA 1
ATOM 1882 C C . MET A 1 241 ? 20.955 -6.749 -40.062 1.00 49.84 241 MET A C 1
ATOM 1884 O O . MET A 1 241 ? 20.897 -7.632 -40.909 1.00 49.84 241 MET A O 1
ATOM 1888 N N . ALA A 1 242 ? 21.641 -5.620 -40.259 1.00 52.50 242 ALA A N 1
ATOM 1889 C CA . ALA A 1 242 ? 22.372 -5.314 -41.489 1.00 52.50 242 ALA A CA 1
ATOM 1890 C C . ALA A 1 242 ? 23.834 -5.808 -41.491 1.00 52.50 242 ALA A C 1
ATOM 1892 O O . ALA A 1 242 ? 24.543 -5.571 -42.461 1.00 52.50 242 ALA A O 1
ATOM 1893 N N . LEU A 1 243 ? 24.297 -6.470 -40.422 1.00 47.62 243 LEU A N 1
ATOM 1894 C CA . LEU A 1 243 ? 25.679 -6.965 -40.302 1.00 47.62 243 LEU A CA 1
ATOM 1895 C C . LEU A 1 243 ? 25.794 -8.501 -40.382 1.00 47.62 243 LEU A C 1
ATOM 1897 O O . LEU A 1 243 ? 26.849 -9.051 -40.080 1.00 47.62 243 LEU A O 1
ATOM 1901 N N . VAL A 1 244 ? 24.706 -9.190 -40.745 1.00 50.50 244 VAL A N 1
ATOM 1902 C CA . VAL A 1 244 ? 24.645 -10.660 -40.898 1.00 50.50 244 VAL A CA 1
ATOM 1903 C C . VAL A 1 244 ? 24.162 -11.047 -42.308 1.00 50.50 244 VAL A C 1
ATOM 1905 O O . VAL A 1 244 ? 23.578 -12.109 -42.500 1.00 50.50 244 VAL A O 1
ATOM 1908 N N . GLN A 1 245 ? 24.374 -10.180 -43.301 1.00 40.88 245 GLN A N 1
ATOM 1909 C CA . GLN A 1 245 ? 24.195 -10.523 -44.716 1.00 40.88 245 GLN A CA 1
ATOM 1910 C C . GLN A 1 245 ? 25.528 -10.462 -45.445 1.00 40.88 245 GLN A C 1
ATOM 1912 O O . GLN A 1 245 ? 26.273 -9.489 -45.194 1.00 40.88 245 GLN A O 1
#

Sequence (245 aa):
MTTYTLTLKLNSTKDAQLIDYLQTLPAGTKQAKVRKLLLSGIMEERAANRLKNDNNPPTAPAAPAQPEAPADPEPTTEQPKLTWQERLRQGLPTKAQEILAGKKIMCISGSRDMTREMKFAPERVLWNAHKEGYAILVGDAPGVDTAIIRAAQKLNIPVVVFGITEKPRLDVGSNPYIHVKRSTYHARDQIMIDLADRWIGLWNGRSYGTKDAGRYAQSRNKPATLIAYPKVQPRQSAQQMALVQ